Protein AF-A0A6A5HJ37-F1 (afdb_monomer_lite)

Secondary structure (DSSP, 8-state):
-HHHHHHHHHHTTPPS-HHHHHHHHHHHHHHTTTTTT-HHHHHHHHHHHHHHHHH-THHHHHHHHHHHHHHHTHHHH-PPPHHHHHHHHHHHHHHHHHHHHHHHHHHHHHHHHHHHHHTT-SHHHHHHHHHHHHHHHHHHHHHHHHHHHH--HHHHHHHHTT-TTS-S-GGGSHHHHHHHHHHHHHHHT--THHHHHHHT--HHHHHHHHHHHHHHHH-

pLDDT: mean 77.15, std 13.01, range [44.12, 93.31]

Radius of gyration: 21.17 Å; chains: 1; bounding box: 55×34×58 Å

InterPro domains:
  IPR027951 Nucleolus and neural progenitor protein-like, N-terminal domain [PF14780] (9-138)

Structure (mmCIF, N/CA/C/O backbone):
data_AF-A0A6A5HJ37-F1
#
_entry.id   AF-A0A6A5HJ37-F1
#
loop_
_atom_site.group_PDB
_atom_site.id
_atom_site.type_symbol
_atom_site.label_atom_id
_atom_site.label_alt_id
_atom_site.label_comp_id
_atom_site.label_asym_id
_atom_site.label_entity_id
_atom_site.label_seq_id
_atom_site.pdbx_PDB_ins_code
_atom_site.Cartn_x
_atom_site.Cartn_y
_atom_site.Cartn_z
_atom_site.occupancy
_atom_site.B_iso_or_equiv
_atom_site.auth_seq_id
_atom_site.auth_comp_id
_atom_site.auth_asym_id
_atom_site.auth_atom_id
_atom_site.pdbx_PDB_model_num
ATOM 1 N N . MET A 1 1 ? -11.209 0.464 26.685 1.00 55.69 1 MET A N 1
ATOM 2 C CA . MET A 1 1 ? -11.722 0.965 25.388 1.00 55.69 1 MET A CA 1
ATOM 3 C C . MET A 1 1 ? -10.804 2.022 24.766 1.00 55.69 1 MET A C 1
ATOM 5 O O . MET A 1 1 ? -10.357 1.810 23.648 1.00 55.69 1 MET A O 1
ATOM 9 N N . ASN A 1 2 ? -10.432 3.090 25.487 1.00 63.97 2 ASN A N 1
ATOM 10 C CA . ASN A 1 2 ? -9.618 4.187 24.929 1.00 63.97 2 ASN A CA 1
ATOM 11 C C . ASN A 1 2 ? -8.240 3.774 24.384 1.00 63.97 2 ASN A C 1
ATOM 13 O O . ASN A 1 2 ? -7.866 4.227 23.310 1.00 63.97 2 ASN A O 1
ATOM 17 N N . PHE A 1 3 ? -7.502 2.890 25.062 1.00 68.88 3 PHE A N 1
ATOM 18 C CA . PHE A 1 3 ? -6.191 2.432 24.572 1.00 68.88 3 PHE A CA 1
ATOM 19 C C . PHE A 1 3 ? -6.288 1.642 23.254 1.00 68.88 3 PHE A C 1
ATOM 21 O O . PHE A 1 3 ? -5.539 1.891 22.314 1.00 68.88 3 PHE A O 1
ATOM 28 N N . ALA A 1 4 ? -7.265 0.740 23.158 1.00 69.31 4 ALA A N 1
ATOM 29 C CA . ALA A 1 4 ? -7.532 -0.029 21.946 1.00 69.31 4 ALA A CA 1
ATOM 30 C C . ALA A 1 4 ? -7.933 0.878 20.770 1.00 69.31 4 ALA A C 1
ATOM 32 O O . ALA A 1 4 ? -7.402 0.746 19.671 1.00 69.31 4 ALA A O 1
ATOM 33 N N . LEU A 1 5 ? -8.810 1.856 21.019 1.00 71.81 5 LEU A N 1
ATOM 34 C CA . LEU A 1 5 ? -9.241 2.819 20.005 1.00 71.81 5 LEU A CA 1
ATOM 35 C C . LEU A 1 5 ? -8.085 3.718 19.536 1.00 71.81 5 LEU A C 1
ATOM 37 O O . LEU A 1 5 ? -7.960 3.979 18.342 1.00 71.81 5 LEU A O 1
ATOM 41 N N . LYS A 1 6 ? -7.206 4.138 20.458 1.00 75.38 6 LYS A N 1
ATOM 42 C CA . LYS A 1 6 ? -5.964 4.867 20.152 1.00 75.38 6 LYS A CA 1
ATOM 43 C C . LYS A 1 6 ? -5.032 4.052 19.266 1.00 75.38 6 LYS A C 1
ATOM 45 O O . LYS A 1 6 ? -4.537 4.581 18.280 1.00 75.38 6 LYS A O 1
ATOM 50 N N . SER A 1 7 ? -4.825 2.774 19.582 1.00 78.25 7 SER A N 1
ATOM 51 C CA . SER A 1 7 ? -3.976 1.882 18.785 1.00 78.25 7 SER A CA 1
ATOM 52 C C . SER A 1 7 ? -4.515 1.708 17.360 1.00 78.25 7 SER A C 1
ATOM 54 O O . SER A 1 7 ? -3.768 1.870 16.397 1.00 78.25 7 SER A O 1
ATOM 56 N N . ILE A 1 8 ? -5.826 1.493 17.214 1.00 78.81 8 ILE A N 1
ATOM 57 C CA . ILE A 1 8 ? -6.497 1.390 15.911 1.00 78.81 8 ILE A CA 1
ATOM 58 C C . ILE A 1 8 ? -6.367 2.701 15.133 1.00 78.81 8 ILE A C 1
ATOM 60 O O . ILE A 1 8 ? -5.962 2.695 13.978 1.00 78.81 8 ILE A O 1
ATOM 64 N N . ILE A 1 9 ? -6.677 3.843 15.746 1.00 77.88 9 ILE A N 1
ATOM 65 C CA . ILE A 1 9 ? -6.621 5.135 15.051 1.00 77.88 9 ILE A CA 1
ATOM 66 C C . ILE A 1 9 ? -5.183 5.512 14.682 1.00 77.88 9 ILE A C 1
ATOM 68 O O . ILE A 1 9 ? -4.965 6.015 13.584 1.00 77.88 9 ILE A O 1
ATOM 72 N N . SER A 1 10 ? -4.203 5.199 15.532 1.00 80.19 10 SER A N 1
ATOM 73 C CA . SER A 1 10 ? -2.780 5.356 15.217 1.00 80.19 10 SER A CA 1
ATOM 74 C C . SER A 1 10 ? -2.386 4.519 14.000 1.00 80.19 10 SER A C 1
ATOM 76 O O . SER A 1 10 ? -1.731 5.031 13.098 1.00 80.19 10 SER A O 1
ATOM 78 N N . GLN A 1 11 ? -2.839 3.265 13.914 1.00 83.44 11 GLN A N 1
ATOM 79 C CA . GLN A 1 11 ? -2.572 2.420 12.747 1.00 83.44 11 GLN A CA 1
ATOM 80 C C . GLN A 1 11 ? -3.347 2.869 11.499 1.00 83.44 11 GLN A C 1
ATOM 82 O O . GLN A 1 11 ? -2.859 2.771 10.379 1.00 83.44 11 GLN A O 1
ATOM 87 N N . LEU A 1 12 ? -4.545 3.429 11.659 1.00 78.94 12 LEU A N 1
ATOM 88 C CA . LEU A 1 12 ? -5.270 4.098 10.576 1.00 78.94 12 LEU A CA 1
ATOM 89 C C . LEU A 1 12 ? -4.644 5.447 10.187 1.00 78.94 12 LEU A C 1
ATOM 91 O O . LEU A 1 12 ? -5.085 6.054 9.215 1.00 78.94 12 LEU A O 1
ATOM 95 N N . ALA A 1 13 ? -3.642 5.937 10.914 1.00 78.00 13 ALA A N 1
ATOM 96 C CA . ALA A 1 13 ? -2.931 7.164 10.586 1.00 78.00 13 ALA A CA 1
ATOM 97 C C . ALA A 1 13 ? -1.590 6.915 9.890 1.00 78.00 13 ALA A C 1
ATOM 99 O O . ALA A 1 13 ? -1.049 7.850 9.307 1.00 78.00 13 ALA A O 1
ATOM 100 N N . THR A 1 14 ? -1.070 5.683 9.892 1.00 82.81 14 THR A N 1
ATOM 101 C CA . THR A 1 14 ? 0.207 5.379 9.238 1.00 82.81 14 THR A CA 1
ATOM 102 C C . THR A 1 14 ? 0.051 5.425 7.708 1.00 82.81 14 THR A C 1
ATOM 104 O O . THR A 1 14 ? -0.809 4.727 7.151 1.00 82.81 14 THR A O 1
ATOM 107 N N . PRO A 1 15 ? 0.822 6.280 7.004 1.00 84.44 15 PRO A N 1
ATOM 108 C CA . PRO A 1 15 ? 0.834 6.325 5.548 1.00 84.44 15 PRO A CA 1
ATOM 109 C C . PRO A 1 15 ? 1.784 5.266 4.978 1.00 84.44 15 PRO A C 1
ATOM 111 O O . PRO A 1 15 ? 2.737 4.838 5.631 1.00 84.44 15 PRO A O 1
ATOM 114 N N . ILE A 1 16 ? 1.537 4.844 3.739 1.00 82.44 16 ILE A N 1
ATOM 115 C CA . ILE A 1 16 ? 2.533 4.145 2.919 1.00 82.44 16 ILE A CA 1
ATOM 116 C C . ILE A 1 16 ? 3.575 5.182 2.509 1.00 82.44 16 ILE A C 1
ATOM 118 O O . ILE A 1 16 ? 3.196 6.252 2.045 1.00 82.44 16 ILE A O 1
ATOM 122 N N . ASN A 1 17 ? 4.854 4.855 2.693 1.00 83.38 17 ASN A N 1
ATOM 123 C CA . ASN A 1 17 ? 6.038 5.661 2.377 1.00 83.38 17 ASN A CA 1
ATOM 124 C C . ASN A 1 17 ? 5.771 6.911 1.501 1.00 83.38 17 ASN A C 1
ATOM 126 O O . ASN A 1 17 ? 5.522 6.811 0.296 1.00 83.38 17 ASN A O 1
ATOM 130 N N . LEU A 1 18 ? 5.846 8.089 2.130 1.00 85.00 18 LEU A N 1
ATOM 131 C CA . LEU A 1 18 ? 5.538 9.381 1.506 1.00 85.00 18 LEU A CA 1
ATOM 132 C C . LEU A 1 18 ? 6.539 9.770 0.409 1.00 85.00 18 LEU A C 1
ATOM 134 O O . LEU A 1 18 ? 6.177 10.477 -0.530 1.00 85.00 18 LEU A O 1
ATOM 138 N N . GLU A 1 19 ? 7.779 9.287 0.488 1.00 85.00 19 GLU A N 1
ATOM 139 C CA . GLU A 1 19 ? 8.785 9.498 -0.557 1.00 85.00 19 GLU A CA 1
ATOM 140 C C . GLU A 1 19 ? 8.452 8.670 -1.798 1.00 85.00 19 GLU A C 1
ATOM 142 O O . GLU A 1 19 ? 8.509 9.161 -2.922 1.00 85.00 19 GLU A O 1
ATOM 147 N N . ALA A 1 20 ? 8.018 7.421 -1.615 1.00 85.69 20 ALA A N 1
ATOM 148 C CA . ALA A 1 20 ? 7.566 6.597 -2.731 1.00 85.69 20 ALA A CA 1
ATOM 149 C C . ALA A 1 20 ? 6.318 7.197 -3.407 1.00 85.69 20 ALA A C 1
ATOM 151 O O . ALA A 1 20 ? 6.200 7.169 -4.635 1.00 85.69 20 ALA A O 1
ATOM 152 N N . GLU A 1 21 ? 5.400 7.781 -2.627 1.00 89.50 21 GLU A N 1
ATOM 153 C CA . GLU A 1 21 ? 4.251 8.518 -3.161 1.00 89.50 21 GLU A CA 1
ATOM 154 C C . GLU A 1 21 ? 4.679 9.763 -3.954 1.00 89.50 21 GLU A C 1
ATOM 156 O O . GLU A 1 21 ? 4.214 9.962 -5.082 1.00 89.50 21 GLU A O 1
ATOM 161 N N . SER A 1 22 ? 5.574 10.588 -3.406 1.00 88.19 22 SER A N 1
ATOM 162 C CA . SER A 1 22 ? 6.039 11.804 -4.081 1.00 88.19 22 SER A CA 1
ATOM 163 C C . SER A 1 22 ? 6.775 11.474 -5.382 1.00 88.19 22 SER A C 1
ATOM 165 O O . SER A 1 22 ? 6.518 12.105 -6.411 1.00 88.19 22 SER A O 1
ATOM 167 N N . MET A 1 23 ? 7.582 10.409 -5.386 1.00 89.12 23 MET A N 1
ATOM 168 C CA . MET A 1 23 ? 8.233 9.870 -6.581 1.00 89.12 23 MET A CA 1
ATOM 169 C C . MET A 1 23 ? 7.222 9.400 -7.630 1.00 89.12 23 MET A C 1
ATOM 171 O O . MET A 1 23 ? 7.408 9.656 -8.823 1.00 89.12 23 MET A O 1
ATOM 175 N N . CYS A 1 24 ? 6.114 8.775 -7.215 1.00 90.56 24 CYS A N 1
ATOM 176 C CA . CYS A 1 24 ? 5.023 8.434 -8.128 1.00 90.56 24 CYS A CA 1
ATOM 177 C C . CYS A 1 24 ? 4.425 9.678 -8.794 1.00 90.56 24 CYS A C 1
ATOM 179 O O . CYS A 1 24 ? 4.252 9.691 -10.017 1.00 90.56 24 CYS A O 1
ATOM 181 N N . GLY A 1 25 ? 4.143 10.722 -8.011 1.00 90.81 25 GLY A N 1
ATOM 182 C CA . GLY A 1 25 ? 3.620 11.993 -8.514 1.00 90.81 25 GLY A CA 1
ATOM 183 C C . GLY A 1 25 ? 4.588 12.688 -9.473 1.00 90.81 25 GLY A C 1
ATOM 184 O O . GLY A 1 25 ? 4.193 13.094 -10.569 1.00 90.81 25 GLY A O 1
ATOM 185 N N . TRP A 1 26 ? 5.869 12.751 -9.110 1.00 92.44 26 TRP A N 1
ATOM 186 C CA . TRP A 1 26 ? 6.922 13.346 -9.932 1.00 92.44 26 TRP A CA 1
ATOM 187 C C . TRP A 1 26 ? 7.087 12.625 -11.275 1.00 92.44 26 TRP A C 1
ATOM 189 O O . TRP A 1 26 ? 7.121 13.272 -12.325 1.00 92.44 26 TRP A O 1
ATOM 199 N N . LEU A 1 27 ? 7.105 11.287 -11.273 1.00 91.56 27 LEU A N 1
ATOM 200 C CA . LEU A 1 27 ? 7.183 10.492 -12.501 1.00 91.56 27 LEU A CA 1
ATOM 201 C C . LEU A 1 27 ? 5.972 10.713 -13.405 1.00 91.56 27 LEU A C 1
ATOM 203 O O . LEU A 1 27 ? 6.133 10.834 -14.616 1.00 91.56 27 LEU A O 1
ATOM 207 N N . ILE A 1 28 ? 4.765 10.800 -12.843 1.00 93.06 28 ILE A N 1
ATOM 208 C CA . ILE A 1 28 ? 3.553 11.090 -13.622 1.00 93.06 28 ILE A CA 1
ATOM 209 C C . ILE A 1 28 ? 3.627 12.479 -14.247 1.00 93.06 28 ILE A C 1
ATOM 211 O O . ILE A 1 28 ? 3.283 12.629 -15.417 1.00 93.06 28 ILE A O 1
ATOM 215 N N . TYR A 1 29 ? 4.102 13.474 -13.502 1.00 92.88 29 TYR A N 1
ATOM 216 C CA . TYR A 1 29 ? 4.279 14.825 -14.020 1.00 92.88 29 TYR A CA 1
ATOM 217 C C . TYR A 1 29 ? 5.290 14.867 -15.175 1.00 92.88 29 TYR A C 1
ATOM 219 O O . TYR A 1 29 ? 5.003 15.434 -16.227 1.00 92.88 29 TYR A O 1
ATOM 227 N N . LYS A 1 30 ? 6.451 14.219 -15.017 1.00 91.50 30 LYS A N 1
ATOM 228 C CA . LYS A 1 30 ? 7.526 14.239 -16.022 1.00 91.50 30 LYS A CA 1
ATOM 229 C C . LYS A 1 30 ? 7.251 13.355 -17.238 1.00 91.50 30 LYS A C 1
ATOM 231 O O . LYS A 1 30 ? 7.573 13.747 -18.353 1.00 91.50 30 LYS A O 1
ATOM 236 N N . GLN A 1 31 ? 6.664 12.176 -17.042 1.00 90.50 31 GLN A N 1
ATOM 237 C CA . GLN A 1 31 ? 6.493 11.161 -18.090 1.00 90.50 31 GLN A CA 1
ATOM 238 C C . GLN A 1 31 ? 5.048 11.037 -18.591 1.00 90.50 31 GLN A C 1
ATOM 240 O O . GLN A 1 31 ? 4.774 10.269 -19.512 1.00 90.50 31 GLN A O 1
ATOM 245 N N . GLY A 1 32 ? 4.110 11.816 -18.045 1.00 88.12 32 GLY A N 1
ATOM 246 C CA . GLY A 1 32 ? 2.689 11.743 -18.392 1.00 88.12 32 GLY A CA 1
ATOM 247 C C . GLY A 1 32 ? 2.370 12.056 -19.853 1.00 88.12 32 GLY A C 1
ATOM 248 O O . GLY A 1 32 ? 1.470 11.434 -20.415 1.00 88.12 32 GLY A O 1
ATOM 249 N N . GLY A 1 33 ? 3.112 12.980 -20.469 1.00 89.75 33 GLY A N 1
ATOM 250 C CA . GLY A 1 33 ? 3.010 13.286 -21.898 1.00 89.75 33 GLY A CA 1
ATOM 251 C C . GLY A 1 33 ? 3.610 12.177 -22.769 1.00 89.75 33 GLY A C 1
ATOM 252 O O . GLY A 1 33 ? 2.859 11.524 -23.497 1.00 89.75 33 GLY A O 1
ATOM 253 N N . PRO A 1 34 ? 4.926 11.904 -22.656 1.00 88.12 34 PRO A N 1
ATOM 254 C CA . PRO A 1 34 ? 5.609 10.889 -23.463 1.00 88.12 34 PRO A CA 1
ATOM 255 C C . PRO A 1 34 ? 4.982 9.491 -23.374 1.00 88.12 34 PRO A C 1
ATOM 257 O O . PRO A 1 34 ? 4.921 8.767 -24.362 1.00 88.12 34 PRO A O 1
ATOM 260 N N . GLN A 1 35 ? 4.461 9.119 -22.202 1.00 88.25 35 GLN A N 1
ATOM 261 C CA . GLN A 1 35 ? 3.901 7.792 -21.935 1.00 88.25 35 GLN A CA 1
ATOM 262 C C . GLN A 1 35 ? 2.361 7.777 -21.936 1.00 88.25 35 GLN A C 1
ATOM 264 O O . GLN A 1 35 ? 1.739 6.835 -21.439 1.00 88.25 35 GLN A O 1
ATOM 269 N N . ARG A 1 36 ? 1.701 8.810 -22.485 1.00 85.88 36 ARG A N 1
ATOM 270 C CA . ARG A 1 36 ? 0.241 9.008 -22.380 1.00 85.88 36 ARG A CA 1
ATOM 271 C C . ARG A 1 36 ? -0.580 7.788 -22.799 1.00 85.88 36 ARG A C 1
ATOM 273 O O . ARG A 1 36 ? -1.540 7.435 -22.104 1.00 85.88 36 ARG A O 1
ATOM 280 N N . HIS A 1 37 ? -0.203 7.181 -23.923 1.00 87.38 37 HIS A N 1
ATOM 281 C CA . HIS A 1 37 ? -0.905 6.062 -24.564 1.00 87.38 37 HIS A CA 1
ATOM 282 C C . HIS A 1 37 ? -0.312 4.694 -24.210 1.00 87.38 37 HIS A C 1
ATOM 284 O O . HIS A 1 37 ? -0.828 3.662 -24.636 1.00 87.38 37 HIS A O 1
ATOM 290 N N . GLN A 1 38 ? 0.754 4.672 -23.411 1.00 86.19 38 GLN A N 1
ATOM 291 C CA . GLN A 1 38 ? 1.448 3.446 -23.059 1.00 86.19 38 GLN A CA 1
ATOM 292 C C . GLN A 1 38 ? 0.697 2.713 -21.946 1.00 86.19 38 GLN A C 1
ATOM 294 O O . GLN A 1 38 ? 0.452 3.252 -20.861 1.00 86.19 38 GLN A O 1
ATOM 299 N N . LYS A 1 39 ? 0.315 1.458 -22.219 1.00 84.25 39 LYS A N 1
ATOM 300 C CA . LYS A 1 39 ? -0.496 0.642 -21.298 1.00 84.25 39 LYS A CA 1
ATOM 301 C C . LYS A 1 39 ? 0.214 0.417 -19.962 1.00 84.25 39 LYS A C 1
ATOM 303 O O . LYS A 1 39 ? -0.428 0.537 -18.919 1.00 84.25 39 LYS A O 1
ATOM 308 N N . PHE A 1 40 ? 1.531 0.183 -19.980 1.00 82.62 40 PHE A N 1
ATOM 309 C CA . PHE A 1 40 ? 2.316 -0.017 -18.755 1.00 82.62 40 PHE A CA 1
ATOM 310 C C . PHE A 1 40 ? 2.248 1.212 -17.829 1.00 82.62 40 PHE A C 1
ATOM 312 O O . PHE A 1 40 ? 2.024 1.084 -16.626 1.00 82.62 40 PHE A O 1
ATOM 319 N N . PHE A 1 41 ? 2.317 2.417 -18.403 1.00 89.19 41 PHE A N 1
ATOM 320 C CA . PHE A 1 41 ? 2.213 3.671 -17.657 1.00 89.19 41 PHE A CA 1
ATOM 321 C C . PHE A 1 41 ? 0.775 3.977 -17.202 1.00 89.19 41 PHE A C 1
ATOM 323 O O . PHE A 1 41 ? 0.538 4.711 -16.239 1.00 89.19 41 PHE A O 1
ATOM 330 N N . GLY A 1 42 ? -0.223 3.381 -17.860 1.00 89.50 42 GLY A N 1
ATOM 331 C CA . GLY A 1 42 ? -1.598 3.321 -17.365 1.00 89.50 42 GLY A CA 1
ATOM 332 C C . GLY A 1 42 ? -1.698 2.617 -16.008 1.00 89.50 42 GLY A C 1
ATOM 333 O O . GLY A 1 42 ? -2.310 3.162 -15.086 1.00 89.50 42 GLY A O 1
ATOM 334 N N . PHE A 1 43 ? -1.046 1.459 -15.855 1.00 89.81 43 PHE A N 1
ATOM 335 C CA . PHE A 1 43 ? -1.008 0.736 -14.578 1.00 89.81 43 PHE A CA 1
ATOM 336 C C . PHE A 1 43 ? -0.293 1.537 -13.488 1.00 89.81 43 PHE A C 1
ATOM 338 O O . PHE A 1 43 ? -0.805 1.622 -12.371 1.00 89.81 43 PHE A O 1
ATOM 345 N N . TRP A 1 44 ? 0.809 2.208 -13.834 1.00 91.81 44 TRP A N 1
ATOM 346 C CA . TRP A 1 44 ? 1.529 3.099 -12.921 1.00 91.81 44 TRP A CA 1
ATOM 347 C C . TRP A 1 44 ? 0.634 4.210 -12.360 1.00 91.81 44 TRP A C 1
ATOM 349 O O . TRP A 1 44 ? 0.519 4.382 -11.145 1.00 91.81 44 TRP A O 1
ATOM 359 N N . ARG A 1 45 ? -0.085 4.925 -13.237 1.00 93.19 45 ARG A N 1
ATOM 360 C CA . ARG A 1 45 ? -1.032 5.977 -12.830 1.00 93.19 45 ARG A CA 1
ATOM 361 C C . ARG A 1 45 ? -2.129 5.440 -11.917 1.00 93.19 45 ARG A C 1
ATOM 363 O O . ARG A 1 45 ? -2.506 6.101 -10.952 1.00 93.19 45 ARG A O 1
ATOM 370 N N . GLN A 1 46 ? -2.654 4.252 -12.210 1.00 92.38 46 GLN A N 1
ATOM 371 C CA . GLN A 1 46 ? -3.681 3.632 -11.378 1.00 92.38 46 GLN A CA 1
ATOM 372 C C . GLN A 1 46 ? -3.139 3.244 -9.996 1.00 92.38 46 GLN A C 1
ATOM 374 O O . GLN A 1 46 ? -3.814 3.482 -8.994 1.00 92.38 46 GLN A O 1
ATOM 379 N N . MET A 1 47 ? -1.931 2.681 -9.932 1.00 93.31 47 MET A N 1
ATOM 380 C CA . MET A 1 47 ? -1.258 2.355 -8.675 1.00 93.31 47 MET A CA 1
ATOM 381 C C . MET A 1 47 ? -1.026 3.616 -7.838 1.00 93.31 47 MET A C 1
ATOM 383 O O . MET A 1 47 ? -1.451 3.652 -6.687 1.00 93.31 47 MET A O 1
ATOM 387 N N . SER A 1 48 ? -0.450 4.666 -8.429 1.00 93.00 48 SER A N 1
ATOM 388 C CA . SER A 1 48 ? -0.195 5.945 -7.756 1.00 93.00 48 SER A CA 1
ATOM 389 C C . SER A 1 48 ? -1.467 6.554 -7.159 1.00 93.00 48 SER A C 1
ATOM 391 O O . SER A 1 48 ? -1.470 6.932 -5.993 1.00 93.00 48 SER A O 1
ATOM 393 N N . ARG A 1 49 ? -2.589 6.553 -7.894 1.00 93.00 49 ARG A N 1
ATOM 394 C CA . ARG A 1 49 ? -3.882 7.025 -7.361 1.00 93.00 49 ARG A CA 1
ATOM 395 C C . ARG A 1 49 ? -4.351 6.226 -6.148 1.00 93.00 49 ARG A C 1
ATOM 397 O O . ARG A 1 49 ? -4.926 6.801 -5.229 1.00 93.00 49 ARG A O 1
ATOM 404 N N . ASN A 1 50 ? -4.147 4.909 -6.147 1.00 92.75 50 ASN A N 1
ATOM 405 C CA . ASN A 1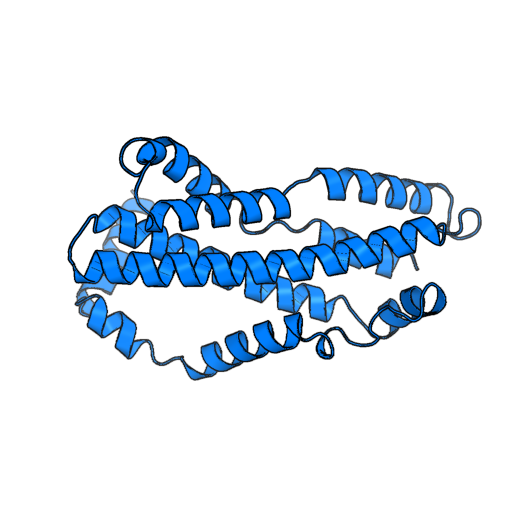 50 ? -4.520 4.075 -5.007 1.00 92.75 50 ASN A CA 1
ATOM 406 C C . ASN A 1 50 ? -3.623 4.345 -3.791 1.00 92.75 50 A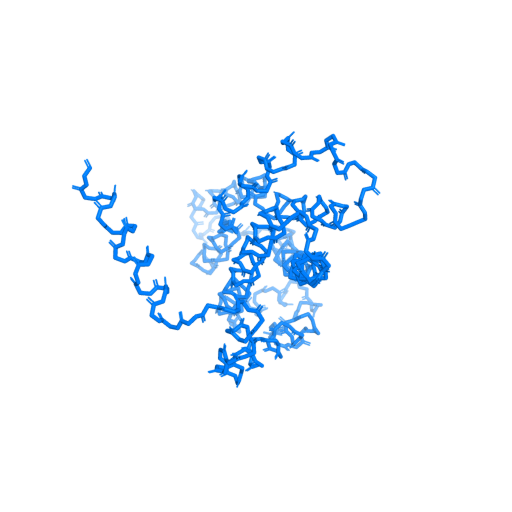SN A C 1
ATOM 408 O O . ASN A 1 50 ? -4.143 4.356 -2.679 1.00 92.75 50 ASN A O 1
ATOM 412 N N . VAL A 1 51 ? -2.324 4.598 -3.999 1.00 91.31 51 VAL A N 1
ATOM 413 C CA . VAL A 1 51 ? -1.385 4.995 -2.935 1.00 91.31 51 VAL A CA 1
ATOM 414 C C . VAL A 1 51 ? -1.800 6.336 -2.332 1.00 91.31 51 VAL A C 1
ATOM 416 O O . VAL A 1 51 ? -2.015 6.406 -1.126 1.00 91.31 51 VAL A O 1
ATOM 419 N N . SER A 1 52 ? -2.053 7.358 -3.153 1.00 90.88 52 SER A N 1
ATOM 420 C CA . SER A 1 52 ? -2.516 8.658 -2.646 1.00 90.88 52 SER A CA 1
ATOM 421 C C . SER A 1 52 ? -3.861 8.573 -1.932 1.00 90.88 52 SER A C 1
ATOM 423 O O . SER A 1 52 ? -4.054 9.188 -0.889 1.00 90.88 52 SER A O 1
ATOM 425 N N . LYS A 1 53 ? -4.787 7.743 -2.429 1.00 89.56 53 LYS A N 1
ATOM 426 C CA . LYS A 1 53 ? -6.059 7.474 -1.743 1.00 89.56 53 LYS A CA 1
ATOM 427 C C . LYS A 1 53 ? -5.867 6.779 -0.391 1.00 89.56 53 LYS A C 1
ATOM 429 O O . LYS A 1 53 ? -6.686 6.957 0.505 1.00 89.56 53 LYS A O 1
ATOM 434 N N . PHE A 1 54 ? -4.830 5.959 -0.241 1.00 88.38 54 PHE A N 1
ATOM 435 C CA . PHE A 1 54 ? -4.519 5.310 1.031 1.00 88.38 54 PHE A CA 1
ATOM 436 C C . PHE A 1 54 ? -3.923 6.302 2.039 1.00 88.38 54 PHE A C 1
ATOM 438 O O . PHE A 1 54 ? -4.315 6.301 3.209 1.00 88.38 54 PHE A O 1
ATOM 445 N N . ASN A 1 55 ? -3.034 7.175 1.562 1.00 88.12 55 ASN A N 1
ATOM 446 C CA . ASN A 1 55 ? -2.349 8.197 2.354 1.00 88.12 55 ASN A CA 1
ATOM 447 C C . ASN A 1 55 ? -3.220 9.420 2.674 1.00 88.12 55 ASN A C 1
ATOM 449 O O . ASN A 1 55 ? -2.811 10.294 3.438 1.00 88.12 55 ASN A O 1
ATOM 453 N N . GLU A 1 56 ? -4.427 9.493 2.116 1.00 82.88 56 GLU A N 1
ATOM 454 C CA . GLU A 1 56 ? -5.317 10.630 2.291 1.00 82.88 56 GLU A CA 1
ATOM 455 C C . GLU A 1 56 ? -5.653 10.883 3.777 1.00 82.88 56 GLU A C 1
ATOM 457 O O . GLU A 1 56 ? -6.308 10.090 4.459 1.00 82.88 56 GLU A O 1
ATOM 462 N N . MET A 1 57 ? -5.235 12.048 4.281 1.00 70.06 57 MET A N 1
ATOM 463 C CA . MET A 1 57 ? -5.356 12.436 5.695 1.00 70.06 57 MET A CA 1
ATOM 464 C C . MET A 1 57 ? -6.784 12.802 6.135 1.00 70.06 57 MET A C 1
ATOM 466 O O . MET A 1 57 ? -7.022 13.061 7.319 1.00 70.06 57 MET A O 1
ATOM 470 N N . SER A 1 58 ? -7.749 12.858 5.214 1.00 71.12 58 SER A N 1
ATOM 471 C CA . SER A 1 58 ? -9.145 13.225 5.501 1.00 71.12 58 SER A CA 1
ATOM 472 C C . SER A 1 58 ? -9.797 12.261 6.503 1.00 71.12 58 SER A C 1
ATOM 474 O O . SER A 1 58 ? -10.479 12.698 7.436 1.00 71.12 58 SER A O 1
ATOM 476 N N . LEU A 1 59 ? -9.492 10.965 6.385 1.00 69.06 59 LEU A N 1
ATOM 477 C CA . LEU A 1 59 ? -9.908 9.923 7.324 1.00 69.06 59 LEU A CA 1
ATOM 478 C C . LEU A 1 59 ? -9.361 10.180 8.736 1.00 69.06 59 LEU A C 1
ATOM 480 O O . LEU A 1 59 ? -10.111 10.184 9.711 1.00 69.06 59 LEU A O 1
ATOM 484 N N . VAL A 1 60 ? -8.058 10.446 8.831 1.00 70.44 60 VAL A N 1
ATOM 485 C CA . VAL A 1 60 ? -7.343 10.672 10.095 1.00 70.44 60 VAL A CA 1
ATOM 486 C C . VAL A 1 60 ? -7.895 11.898 10.817 1.00 70.44 60 VAL A C 1
ATOM 488 O O . VAL A 1 60 ? -8.147 11.852 12.019 1.00 70.44 60 VAL A O 1
ATOM 491 N N . LYS A 1 61 ? -8.178 12.982 10.082 1.00 73.81 61 LYS A N 1
ATOM 492 C CA . LYS A 1 61 ? -8.807 14.192 10.638 1.00 73.81 61 LYS A CA 1
ATOM 493 C C . LYS A 1 61 ? -10.171 13.888 11.264 1.00 73.81 61 LYS A C 1
ATOM 495 O O . LYS A 1 61 ? -10.451 14.342 12.375 1.00 73.81 61 LYS A O 1
ATOM 500 N N . ARG A 1 62 ? -11.003 13.087 10.589 1.00 74.12 62 ARG A N 1
ATOM 501 C CA . ARG A 1 62 ? -12.331 12.702 11.089 1.00 74.12 62 ARG A CA 1
ATOM 502 C C . ARG A 1 62 ? -12.231 11.793 12.316 1.00 74.12 62 ARG A C 1
ATOM 504 O O . ARG A 1 62 ? -12.925 12.036 13.300 1.00 74.12 62 ARG A O 1
ATOM 511 N N . LEU A 1 63 ? -11.329 10.815 12.304 1.00 73.06 63 LEU A N 1
ATOM 512 C CA . LEU A 1 63 ? -11.104 9.897 13.426 1.00 73.06 63 LEU A CA 1
ATOM 513 C C . LEU A 1 63 ? -10.527 10.600 14.663 1.00 73.06 63 LEU A C 1
ATOM 515 O O . LEU A 1 63 ? -10.997 10.365 15.774 1.00 73.06 63 LEU A O 1
ATOM 519 N N . ASN A 1 64 ? -9.597 11.539 14.478 1.00 74.81 64 ASN A N 1
ATOM 520 C CA . ASN A 1 64 ? -9.043 12.342 15.571 1.00 74.81 64 ASN A CA 1
ATOM 521 C C . ASN A 1 64 ? -10.100 13.223 16.247 1.00 74.81 64 ASN A C 1
ATOM 523 O O . ASN A 1 64 ? -10.026 13.450 17.451 1.00 74.81 64 ASN A O 1
ATOM 527 N N . SER A 1 65 ? -11.109 13.694 15.506 1.00 74.56 65 SER A N 1
ATOM 528 C CA . SER A 1 65 ? -12.223 14.440 16.105 1.00 74.56 65 SER A CA 1
ATOM 529 C C . SER A 1 65 ? -13.076 13.571 17.040 1.00 74.56 65 SER A C 1
ATOM 531 O O . SER A 1 65 ? -13.504 14.041 18.092 1.00 74.56 65 SER A O 1
ATOM 533 N N . VAL A 1 66 ? -13.273 12.292 16.697 1.00 71.12 66 VAL A N 1
ATOM 534 C CA . VAL A 1 66 ? -13.987 11.315 17.535 1.00 71.12 66 VAL A CA 1
ATOM 535 C C . VAL A 1 66 ? -13.153 10.962 18.766 1.00 71.12 66 VAL A C 1
ATOM 537 O O . VAL A 1 66 ? -13.684 10.916 19.873 1.00 71.12 66 VAL A O 1
ATOM 540 N N . LEU A 1 67 ? -11.841 10.784 18.590 1.00 72.31 67 LEU A N 1
ATOM 541 C CA . LEU A 1 67 ? -10.920 10.467 19.679 1.00 72.31 67 LEU A CA 1
ATOM 542 C C . LEU A 1 67 ? -10.821 11.609 20.697 1.00 72.31 67 LEU A C 1
ATOM 544 O O . LEU A 1 67 ? -10.976 11.363 21.887 1.00 72.31 67 LEU A O 1
ATOM 548 N N . LYS A 1 68 ? -10.684 12.862 20.241 1.00 76.00 68 LYS A N 1
ATOM 549 C CA . LYS A 1 68 ? -10.683 14.041 21.123 1.00 76.00 68 LYS A CA 1
ATOM 550 C C . LYS A 1 68 ? -11.976 14.178 21.924 1.00 76.00 68 LYS A C 1
ATOM 552 O O . LYS A 1 68 ? -11.927 14.529 23.096 1.00 76.00 68 LYS A O 1
ATOM 557 N N . LYS A 1 69 ? -13.134 13.882 21.321 1.00 70.44 69 LYS A N 1
ATOM 558 C CA . LYS A 1 69 ? -14.416 13.864 22.046 1.00 70.44 69 LYS A CA 1
ATOM 559 C C . LYS A 1 69 ? -14.425 12.788 23.136 1.00 70.44 69 LYS A C 1
ATOM 561 O O . LYS A 1 69 ? -14.809 13.077 24.260 1.00 70.44 69 LYS A O 1
ATOM 566 N N . ALA A 1 70 ? -13.941 11.585 22.828 1.00 66.56 70 ALA A N 1
ATOM 567 C CA . ALA A 1 70 ? -13.841 10.500 23.804 1.00 66.56 70 ALA A CA 1
ATOM 568 C C . ALA A 1 70 ? -12.837 10.793 24.940 1.00 66.56 70 ALA A C 1
ATOM 570 O O . ALA A 1 70 ? -13.050 10.364 26.071 1.00 66.56 70 ALA A O 1
ATOM 571 N N . GLU A 1 71 ? -11.753 11.524 24.662 1.00 70.69 71 GLU A N 1
ATOM 572 C CA . GLU A 1 71 ? -10.763 11.933 25.667 1.00 70.69 71 GLU A CA 1
ATOM 573 C C . GLU A 1 71 ? -11.270 13.061 26.571 1.00 70.69 71 GLU A C 1
ATOM 575 O O . GLU A 1 71 ? -11.139 12.970 27.791 1.00 70.69 71 GLU A O 1
ATOM 580 N N . ASN A 1 72 ? -11.885 14.094 25.990 1.00 69.69 72 ASN A N 1
ATOM 581 C CA . ASN A 1 72 ? -12.321 15.288 26.719 1.00 69.69 72 ASN A CA 1
ATOM 582 C C . ASN A 1 72 ? -13.490 15.022 27.672 1.00 69.69 72 ASN A C 1
ATOM 584 O O . ASN A 1 72 ? -13.652 15.732 28.658 1.00 69.69 72 ASN A O 1
ATOM 588 N N . SER A 1 73 ? -14.320 14.022 27.382 1.00 59.50 73 SER A N 1
ATOM 589 C CA . SER A 1 73 ? -15.517 13.741 28.174 1.00 59.50 73 SER A CA 1
ATOM 590 C C . SER A 1 73 ? -15.296 12.758 29.330 1.00 59.50 73 SER A C 1
ATOM 592 O O . SER A 1 73 ? -16.237 12.472 30.064 1.00 59.50 73 SER A O 1
ATOM 594 N N . GLY A 1 74 ? -14.075 12.244 29.513 1.00 55.03 74 GLY A N 1
ATOM 595 C CA . GLY A 1 74 ? -13.767 11.241 30.534 1.00 55.03 74 GLY A CA 1
ATOM 596 C C . GLY A 1 74 ? -14.449 9.885 30.286 1.00 55.03 74 GLY A C 1
ATOM 597 O O . GLY A 1 74 ? -15.496 9.778 29.649 1.00 55.03 74 GLY A O 1
ATOM 598 N N . ASN A 1 75 ? -13.862 8.807 30.818 1.00 55.03 75 ASN A N 1
ATOM 599 C CA . ASN A 1 75 ? -14.372 7.435 30.638 1.00 55.03 75 ASN A CA 1
ATOM 600 C C . ASN A 1 75 ? -15.813 7.221 31.154 1.00 55.03 75 ASN A C 1
ATOM 602 O O . ASN A 1 75 ? -16.428 6.215 30.809 1.00 55.03 75 ASN A O 1
ATOM 606 N N . SER A 1 76 ? -16.334 8.121 31.993 1.00 56.88 76 SER A N 1
ATOM 607 C CA . SER A 1 76 ? -17.642 7.997 32.642 1.00 56.88 76 SER A CA 1
ATOM 608 C C . SER A 1 76 ? -18.786 8.709 31.914 1.00 56.88 76 SER A C 1
ATOM 610 O O . SER A 1 76 ? -19.933 8.324 32.129 1.00 56.88 76 SER A O 1
ATOM 612 N N . MET A 1 77 ? -18.518 9.708 31.059 1.00 48.62 77 MET A N 1
ATOM 613 C CA . MET A 1 77 ? -19.570 10.597 30.534 1.00 48.62 77 MET A CA 1
ATOM 614 C C . MET A 1 77 ? -19.874 10.426 29.039 1.00 48.62 77 MET A C 1
ATOM 616 O O . MET A 1 77 ? -20.989 10.722 28.617 1.00 48.62 77 MET A O 1
ATOM 620 N N . TYR A 1 78 ? -18.939 9.907 28.234 1.00 56.19 78 TYR A N 1
ATOM 621 C CA . TYR A 1 78 ? -19.153 9.716 26.792 1.00 56.19 78 TYR A CA 1
ATOM 622 C C . TYR A 1 78 ? -18.890 8.272 26.378 1.00 56.19 78 TYR A C 1
ATOM 624 O O . TYR A 1 78 ? -17.755 7.849 26.153 1.00 56.19 78 TYR A O 1
ATOM 632 N N . LYS A 1 79 ? -19.971 7.499 26.249 1.00 64.19 79 LYS A N 1
ATOM 633 C CA . LYS A 1 79 ? -19.920 6.224 25.532 1.00 64.19 79 LYS A CA 1
ATOM 634 C C . LYS A 1 79 ? -19.782 6.527 24.044 1.00 64.19 79 LYS A C 1
ATOM 636 O O . LYS A 1 79 ? -20.585 7.269 23.484 1.00 64.19 79 LYS A O 1
ATOM 641 N N . ILE A 1 80 ? -18.758 5.961 23.408 1.00 69.69 80 ILE A N 1
ATOM 642 C CA . ILE A 1 80 ? -18.582 6.072 21.958 1.00 69.69 80 ILE A CA 1
ATOM 643 C C . ILE A 1 80 ? -19.822 5.484 21.285 1.00 69.69 80 ILE A C 1
ATOM 645 O O . ILE A 1 80 ? -20.227 4.362 21.584 1.00 69.69 80 ILE A O 1
ATOM 649 N N . GLU A 1 81 ? -20.420 6.257 20.385 1.00 76.31 81 GLU A N 1
ATOM 650 C CA . GLU A 1 81 ? -21.622 5.852 19.670 1.00 76.31 81 GLU A CA 1
ATOM 651 C C . GLU A 1 81 ? -21.359 4.585 18.838 1.00 76.31 81 GLU A C 1
ATOM 653 O O . GLU A 1 81 ? -20.320 4.458 18.180 1.00 76.31 81 GLU A O 1
ATOM 658 N N . ALA A 1 82 ? -22.312 3.650 18.830 1.00 78.12 82 ALA A N 1
ATOM 659 C CA . ALA A 1 82 ? -22.187 2.408 18.066 1.00 78.12 82 ALA A CA 1
ATOM 660 C C . ALA A 1 82 ? -21.965 2.675 16.563 1.00 78.12 82 ALA A C 1
ATOM 662 O O . ALA A 1 82 ? -21.204 1.963 15.908 1.00 78.12 82 ALA A O 1
ATOM 663 N N . SER A 1 83 ? -22.560 3.745 16.025 1.00 79.12 83 SER A N 1
ATOM 664 C CA . SER A 1 83 ? -22.371 4.201 14.642 1.00 79.12 83 SER A CA 1
ATOM 665 C C . SER A 1 83 ? -20.914 4.591 14.343 1.00 79.12 83 SER A C 1
ATOM 667 O O . SER A 1 83 ? -20.375 4.227 13.295 1.00 79.12 83 SER A O 1
ATOM 669 N N . ALA A 1 84 ? -20.236 5.257 15.282 1.00 76.31 84 ALA A N 1
ATOM 670 C CA . ALA A 1 84 ? -18.837 5.649 15.154 1.00 76.31 84 ALA A CA 1
ATOM 671 C C . ALA A 1 84 ? -17.902 4.430 15.167 1.00 76.31 84 ALA A C 1
ATOM 673 O O . ALA A 1 84 ? -16.955 4.371 14.385 1.00 76.31 84 ALA A O 1
ATOM 674 N N . LEU A 1 85 ? -18.191 3.423 15.995 1.00 78.25 85 LEU A N 1
ATOM 675 C CA . LEU A 1 85 ? -17.429 2.169 16.022 1.00 78.25 85 LEU A CA 1
ATOM 676 C C . LEU A 1 85 ? -17.630 1.346 14.745 1.00 78.25 85 LEU A C 1
ATOM 678 O O . LEU A 1 85 ? -16.648 0.850 14.191 1.00 78.25 85 LEU A O 1
ATOM 682 N N . LYS A 1 86 ? -18.862 1.277 14.216 1.00 82.00 86 LYS A N 1
ATOM 683 C CA . LYS A 1 86 ? -19.130 0.674 12.897 1.00 82.00 86 LYS A CA 1
ATOM 684 C C . LYS A 1 86 ? -18.349 1.380 11.790 1.00 82.00 86 LYS A C 1
ATOM 686 O O . LYS A 1 86 ? -17.754 0.714 10.945 1.00 82.00 86 LYS A O 1
ATOM 691 N N . PHE A 1 87 ? -18.294 2.713 11.820 1.00 82.38 87 PHE A N 1
ATOM 692 C CA . PHE A 1 87 ? -17.509 3.491 10.865 1.00 82.38 87 PHE A CA 1
ATOM 693 C C . PHE A 1 87 ? -16.014 3.143 10.939 1.00 82.38 87 PHE A C 1
ATOM 695 O O . PHE A 1 87 ? -15.422 2.808 9.914 1.00 82.38 87 PHE A O 1
ATOM 702 N N . VAL A 1 88 ? -15.421 3.131 12.139 1.00 81.19 88 VAL A N 1
ATOM 703 C CA . VAL A 1 88 ? -14.005 2.769 12.350 1.00 81.19 88 VAL A CA 1
ATOM 704 C C . VAL A 1 88 ? -13.694 1.378 11.794 1.00 81.19 88 VAL A C 1
ATOM 706 O O . VAL A 1 88 ? -12.738 1.219 11.035 1.00 81.19 88 VAL A O 1
ATOM 709 N N . ALA A 1 89 ? -14.518 0.379 12.118 1.00 80.81 89 ALA A N 1
ATOM 710 C CA . ALA A 1 89 ? -14.323 -0.987 11.640 1.00 80.81 89 ALA A CA 1
ATOM 711 C C . ALA A 1 89 ? -14.500 -1.111 10.116 1.00 80.81 89 ALA A C 1
ATOM 713 O O . ALA A 1 89 ? -13.733 -1.806 9.449 1.00 80.81 89 ALA A O 1
ATOM 714 N N . SER A 1 90 ? -15.467 -0.397 9.532 1.00 83.12 90 SER A N 1
ATOM 715 C CA . SER A 1 90 ? -15.664 -0.382 8.078 1.00 83.12 90 SER A CA 1
ATOM 716 C C . SER A 1 90 ? -14.480 0.244 7.330 1.00 83.12 90 SER A C 1
ATOM 718 O O . SER A 1 90 ? -14.050 -0.274 6.298 1.00 83.12 90 SER A O 1
ATOM 720 N N . GLU A 1 91 ? -13.895 1.311 7.875 1.00 83.50 91 GLU A N 1
ATOM 721 C CA . GLU A 1 91 ? -12.727 1.974 7.293 1.00 83.50 91 GLU A CA 1
ATOM 722 C C . GLU A 1 91 ? -11.457 1.133 7.441 1.00 83.50 91 GLU A C 1
ATOM 724 O O . GLU A 1 91 ? -10.632 1.094 6.526 1.00 83.50 91 GLU A O 1
ATOM 729 N N . TRP A 1 92 ? -11.344 0.366 8.527 1.00 84.00 92 TRP A N 1
ATOM 730 C CA . TRP A 1 92 ? -10.300 -0.643 8.687 1.00 84.00 92 TRP A CA 1
ATOM 731 C C . TRP A 1 92 ? -10.317 -1.676 7.558 1.00 84.00 92 TRP A C 1
ATOM 733 O O . TRP A 1 92 ? -9.308 -1.900 6.884 1.00 84.00 92 TRP A O 1
ATOM 743 N N . LEU A 1 93 ? -11.488 -2.269 7.301 1.00 83.94 93 LEU A N 1
ATOM 744 C CA . LEU A 1 93 ? -11.665 -3.237 6.219 1.00 83.94 93 LEU A CA 1
ATOM 745 C C . LEU A 1 93 ? -11.388 -2.599 4.856 1.00 83.94 93 LEU A C 1
ATOM 747 O O . LEU A 1 93 ? -10.667 -3.171 4.037 1.00 83.94 93 LEU A O 1
ATOM 751 N N . LYS A 1 94 ? -11.904 -1.391 4.614 1.00 87.44 94 LYS A N 1
ATOM 752 C CA . LYS A 1 94 ? -11.661 -0.646 3.373 1.00 87.44 94 LYS A CA 1
ATOM 753 C C . LYS A 1 94 ? -10.171 -0.398 3.130 1.00 87.44 94 LYS A C 1
ATOM 755 O O . LYS A 1 94 ? -9.727 -0.563 1.992 1.00 87.44 94 LYS A O 1
ATOM 760 N N . ARG A 1 95 ? -9.392 -0.066 4.166 1.00 86.94 95 ARG A N 1
ATOM 761 C CA . ARG A 1 95 ? -7.930 0.059 4.063 1.00 86.94 95 ARG A CA 1
ATOM 762 C C . ARG A 1 95 ? -7.256 -1.258 3.697 1.00 86.94 95 ARG A C 1
ATOM 764 O O . ARG A 1 95 ? -6.432 -1.255 2.788 1.00 86.94 95 ARG A O 1
ATOM 771 N N . LEU A 1 96 ? -7.649 -2.379 4.301 1.00 86.31 96 LEU A N 1
ATOM 772 C CA . LEU A 1 96 ? -7.117 -3.701 3.935 1.00 86.31 96 LEU A CA 1
ATOM 773 C C . LEU A 1 96 ? -7.391 -4.053 2.464 1.00 86.31 96 LEU A C 1
ATOM 775 O O . LEU A 1 96 ? -6.495 -4.500 1.749 1.00 86.31 96 LEU A O 1
ATOM 779 N N . PHE A 1 97 ? -8.605 -3.798 1.968 1.00 87.69 97 PHE A N 1
ATOM 780 C CA . PHE A 1 97 ? -8.921 -3.996 0.547 1.00 87.69 97 PHE A CA 1
ATOM 781 C C . PHE A 1 97 ? -8.119 -3.067 -0.369 1.00 87.69 97 PHE A C 1
ATOM 783 O O . PHE A 1 97 ? -7.764 -3.447 -1.489 1.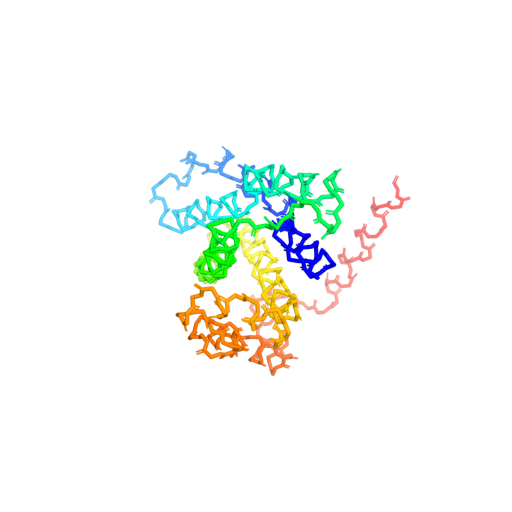00 87.69 97 PHE A O 1
ATOM 790 N N . LEU A 1 98 ? -7.850 -1.838 0.074 1.00 90.31 98 LEU A N 1
ATOM 791 C CA . LEU A 1 98 ? -7.046 -0.891 -0.687 1.00 90.31 98 LEU A CA 1
ATOM 792 C C . LEU A 1 98 ? -5.578 -1.335 -0.749 1.00 90.31 98 LEU A C 1
ATOM 794 O O . LEU A 1 98 ? -5.002 -1.297 -1.833 1.00 90.31 98 LEU A O 1
ATOM 798 N N . LEU A 1 99 ? -5.018 -1.853 0.349 1.00 89.94 99 LEU A N 1
ATOM 799 C CA . LEU A 1 99 ? -3.684 -2.463 0.384 1.00 89.94 99 LEU A CA 1
ATOM 800 C C . LEU A 1 99 ? -3.562 -3.619 -0.608 1.00 89.94 99 LEU A C 1
ATOM 802 O O . LEU A 1 99 ? -2.615 -3.653 -1.390 1.00 89.94 99 LEU A O 1
ATOM 806 N N . GLU A 1 100 ? -4.552 -4.513 -0.678 1.00 88.94 100 GLU A N 1
ATOM 807 C CA . GLU A 1 100 ? -4.551 -5.587 -1.680 1.00 88.94 100 GLU A CA 1
ATOM 808 C C . GLU A 1 100 ? -4.552 -5.033 -3.114 1.00 88.94 100 GLU A C 1
ATOM 810 O O . GLU A 1 100 ? -3.831 -5.531 -3.985 1.00 88.94 100 GLU A O 1
ATOM 815 N N . LYS A 1 101 ? -5.351 -3.992 -3.383 1.00 91.38 101 LYS A N 1
ATOM 816 C CA . LYS A 1 101 ? -5.382 -3.340 -4.701 1.00 91.38 101 LYS A CA 1
ATOM 817 C C . LYS A 1 101 ? -4.039 -2.700 -5.050 1.00 91.38 101 LYS A C 1
ATOM 819 O O . LYS A 1 101 ? -3.611 -2.825 -6.197 1.00 91.38 101 LYS A O 1
ATOM 824 N N . ILE A 1 102 ? -3.377 -2.054 -4.089 1.00 91.75 102 ILE A N 1
ATOM 825 C CA . ILE A 1 102 ? -2.043 -1.468 -4.277 1.00 91.75 102 ILE A CA 1
ATOM 826 C C . ILE A 1 102 ? -1.020 -2.574 -4.534 1.00 91.75 102 ILE A C 1
ATOM 828 O O . ILE A 1 102 ? -0.304 -2.490 -5.524 1.00 91.75 102 ILE A O 1
ATOM 832 N N . ALA A 1 103 ? -1.010 -3.646 -3.737 1.00 90.38 103 ALA A N 1
ATOM 833 C CA . ALA A 1 103 ? -0.112 -4.786 -3.920 1.00 90.38 103 ALA A CA 1
ATOM 834 C C . ALA A 1 103 ? -0.244 -5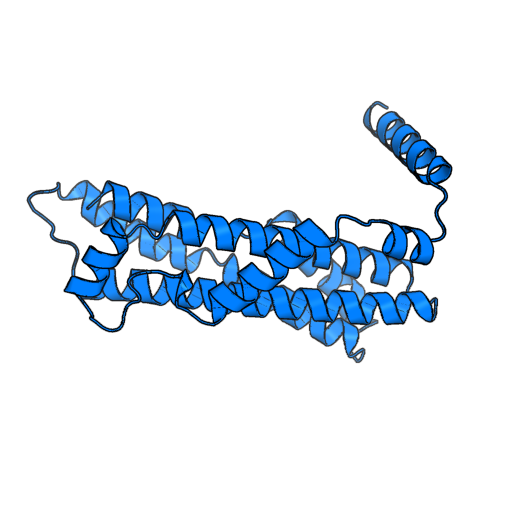.406 -5.321 1.00 90.38 103 ALA A C 1
ATOM 836 O O . ALA A 1 103 ? 0.753 -5.628 -6.009 1.00 90.38 103 ALA A O 1
ATOM 837 N N . LYS A 1 104 ? -1.480 -5.640 -5.784 1.00 90.38 104 LYS A N 1
ATOM 838 C CA . LYS A 1 104 ? -1.745 -6.136 -7.146 1.00 90.38 104 LYS A CA 1
ATOM 839 C C . LYS A 1 104 ? -1.302 -5.140 -8.218 1.00 90.38 104 LYS A C 1
ATOM 841 O O . LYS A 1 104 ? -0.781 -5.557 -9.248 1.00 90.38 104 LYS A O 1
ATOM 846 N N . GLY A 1 105 ? -1.520 -3.846 -7.990 1.00 90.50 105 GLY A N 1
ATOM 847 C CA . GLY A 1 105 ? -1.078 -2.779 -8.887 1.00 90.50 105 GLY A CA 1
ATOM 848 C C . GLY A 1 105 ? 0.443 -2.728 -9.016 1.00 90.50 105 GLY A C 1
ATOM 849 O O . GLY A 1 105 ? 0.950 -2.748 -10.133 1.00 90.50 105 GLY A O 1
ATOM 850 N N . ALA A 1 106 ? 1.155 -2.751 -7.891 1.00 90.69 106 ALA A N 1
ATOM 851 C CA . ALA A 1 106 ? 2.612 -2.747 -7.829 1.00 90.69 106 ALA A CA 1
ATOM 852 C C . ALA A 1 106 ? 3.217 -3.974 -8.514 1.00 90.69 106 ALA A C 1
ATOM 854 O O . ALA A 1 106 ? 4.115 -3.825 -9.339 1.00 90.69 106 ALA A O 1
ATOM 855 N N . LYS A 1 107 ? 2.662 -5.172 -8.276 1.00 90.38 107 LYS A N 1
ATOM 856 C CA . LYS A 1 107 ? 3.103 -6.390 -8.970 1.00 90.38 107 LYS A CA 1
ATOM 857 C C . LYS A 1 107 ? 2.959 -6.263 -10.489 1.00 90.38 107 LYS A C 1
ATOM 859 O O . LYS A 1 107 ? 3.915 -6.506 -11.214 1.00 90.38 107 LYS A O 1
ATOM 864 N N . LYS A 1 108 ? 1.794 -5.811 -10.968 1.00 90.75 108 LYS A N 1
ATOM 865 C CA . LYS A 1 108 ? 1.563 -5.586 -12.404 1.00 90.75 108 LYS A CA 1
ATOM 866 C C . LYS A 1 108 ? 2.496 -4.526 -12.988 1.00 90.75 108 LYS A C 1
ATOM 868 O O . LYS A 1 108 ? 2.920 -4.660 -14.131 1.00 90.75 108 LYS A O 1
ATOM 873 N N . CYS A 1 109 ? 2.795 -3.460 -12.247 1.00 90.50 109 CYS A N 1
ATOM 874 C CA . CYS A 1 109 ? 3.738 -2.435 -12.700 1.00 90.50 109 CYS A CA 1
ATOM 875 C C . CYS A 1 109 ? 5.151 -3.010 -12.831 1.00 90.50 109 CYS A C 1
ATOM 877 O O . CYS A 1 109 ? 5.793 -2.782 -13.851 1.00 90.50 109 CYS A O 1
ATOM 879 N N . ALA A 1 110 ? 5.592 -3.803 -11.852 1.00 89.25 110 ALA A N 1
ATOM 880 C CA . ALA A 1 110 ? 6.889 -4.467 -11.871 1.00 89.25 110 ALA A CA 1
ATOM 881 C C . ALA A 1 110 ? 7.013 -5.484 -13.019 1.00 89.25 110 ALA A C 1
ATOM 883 O O . ALA A 1 110 ? 7.993 -5.435 -13.752 1.00 89.25 110 ALA A O 1
ATOM 884 N N . GLU A 1 111 ? 6.011 -6.345 -13.230 1.00 89.31 111 GLU A N 1
ATOM 885 C CA . GLU A 1 111 ? 5.992 -7.322 -14.336 1.00 89.31 111 GLU A CA 1
ATOM 886 C C . GLU A 1 111 ? 6.084 -6.629 -15.707 1.00 89.31 111 GLU A C 1
ATOM 888 O O . GLU A 1 111 ? 6.871 -7.027 -16.561 1.00 89.31 111 GLU A O 1
ATOM 893 N N . ASN A 1 112 ? 5.333 -5.542 -15.914 1.00 88.81 112 ASN A N 1
ATOM 894 C CA . ASN A 1 112 ? 5.398 -4.802 -17.176 1.00 88.81 112 ASN A CA 1
ATOM 895 C C . ASN A 1 112 ? 6.713 -4.030 -17.341 1.00 88.81 112 ASN A C 1
ATOM 897 O O . ASN A 1 112 ? 7.225 -3.949 -18.453 1.00 88.81 112 ASN A O 1
ATOM 901 N N . ALA A 1 113 ? 7.252 -3.455 -16.263 1.00 87.56 113 ALA A N 1
ATOM 902 C CA . ALA A 1 113 ? 8.549 -2.791 -16.300 1.00 87.56 113 ALA A CA 1
ATOM 903 C C . ALA A 1 113 ? 9.670 -3.783 -16.631 1.00 87.56 113 ALA A C 1
ATOM 905 O O . ALA A 1 113 ? 10.539 -3.461 -17.434 1.00 87.56 113 ALA A O 1
ATOM 906 N N . LEU A 1 114 ? 9.607 -5.004 -16.091 1.00 87.75 114 LEU A N 1
ATOM 907 C CA . LEU A 1 114 ? 10.531 -6.079 -16.438 1.00 87.75 114 LEU A CA 1
ATOM 908 C C . LEU A 1 114 ? 10.446 -6.432 -17.929 1.00 87.75 114 LEU A C 1
ATOM 910 O O . LEU A 1 114 ? 11.474 -6.457 -18.595 1.00 87.75 114 LEU A O 1
ATOM 914 N N . GLY A 1 115 ? 9.239 -6.575 -18.485 1.00 86.50 115 GLY A N 1
ATOM 915 C CA . GLY A 1 115 ? 9.074 -6.805 -19.926 1.00 86.50 115 GLY A CA 1
ATOM 916 C C . GLY A 1 115 ? 9.641 -5.672 -20.798 1.00 86.50 115 GLY A C 1
ATOM 917 O O . GLY A 1 115 ? 10.184 -5.924 -21.868 1.00 86.50 115 GLY A O 1
ATOM 918 N N . GLN A 1 116 ? 9.578 -4.415 -20.343 1.00 86.38 116 GLN A N 1
ATOM 919 C CA . GLN A 1 116 ? 10.238 -3.299 -21.040 1.00 86.38 116 GLN A CA 1
ATOM 920 C C . GLN A 1 116 ? 11.771 -3.375 -20.940 1.00 86.38 116 GLN A C 1
ATOM 922 O O . GLN A 1 116 ? 12.461 -3.053 -21.907 1.00 86.38 116 GLN A O 1
ATOM 927 N N . LEU A 1 117 ? 12.307 -3.826 -19.799 1.00 86.75 117 LEU A N 1
ATOM 928 C CA . LEU A 1 117 ? 13.745 -4.043 -19.610 1.00 86.75 117 LEU A CA 1
ATOM 929 C C . LEU A 1 117 ? 14.280 -5.163 -20.506 1.00 86.75 117 LEU A C 1
ATOM 931 O O . LEU A 1 117 ? 15.348 -4.999 -21.089 1.00 86.75 117 LEU A O 1
ATOM 935 N N . GLU A 1 118 ? 13.534 -6.256 -20.665 1.00 86.62 118 GLU A N 1
ATOM 936 C CA . GLU A 1 118 ? 13.902 -7.377 -21.543 1.00 86.62 118 GLU A CA 1
ATOM 937 C C . GLU A 1 118 ? 14.010 -6.954 -23.014 1.00 86.62 118 GLU A C 1
ATOM 939 O O . GLU A 1 118 ? 14.907 -7.399 -23.726 1.00 86.62 118 GLU A O 1
ATOM 944 N N . ILE A 1 119 ? 13.147 -6.035 -23.454 1.00 88.56 119 ILE A N 1
ATOM 945 C CA . ILE A 1 119 ? 13.153 -5.467 -24.815 1.00 88.56 119 ILE A CA 1
ATOM 946 C C . ILE A 1 119 ? 14.184 -4.319 -24.937 1.00 88.56 119 ILE A C 1
ATOM 948 O O . ILE A 1 119 ? 14.323 -3.700 -25.989 1.00 88.56 119 ILE A O 1
ATOM 952 N N . ALA A 1 120 ? 14.933 -4.023 -23.866 1.00 87.62 120 ALA A N 1
ATOM 953 C CA . ALA A 1 120 ? 15.877 -2.907 -23.766 1.00 87.62 120 ALA A CA 1
ATOM 954 C C . ALA A 1 120 ? 15.241 -1.532 -24.065 1.00 87.62 120 ALA A C 1
ATOM 956 O O . ALA A 1 120 ? 15.916 -0.593 -24.493 1.00 87.62 120 ALA A O 1
ATOM 957 N N . GLN A 1 121 ? 13.937 -1.388 -23.809 1.00 82.75 121 GLN A N 1
ATOM 958 C CA . GLN A 1 121 ? 13.186 -0.164 -24.058 1.00 82.75 121 GLN A CA 1
ATOM 959 C C . GLN A 1 121 ? 12.997 0.634 -22.761 1.00 82.75 121 GLN A C 1
ATOM 961 O O . GLN A 1 121 ? 12.608 0.098 -21.723 1.00 82.75 121 GLN A O 1
ATOM 966 N N . TRP A 1 122 ? 13.251 1.948 -22.818 1.00 85.12 122 TRP A N 1
ATOM 967 C CA . TRP A 1 122 ? 13.064 2.869 -21.684 1.00 85.12 122 TRP A CA 1
ATOM 968 C C . TRP A 1 122 ? 13.749 2.408 -20.387 1.00 85.12 122 TRP A C 1
ATOM 970 O O . TRP A 1 122 ? 13.195 2.580 -19.303 1.00 85.12 122 TRP A O 1
ATOM 980 N N . ILE A 1 123 ? 14.956 1.844 -20.499 1.00 86.81 123 ILE A N 1
ATOM 981 C CA . ILE A 1 123 ? 15.663 1.133 -19.419 1.00 86.81 123 ILE A CA 1
ATOM 982 C C . ILE A 1 123 ? 15.631 1.909 -18.097 1.00 86.81 123 ILE A C 1
ATOM 984 O O . ILE A 1 123 ? 15.148 1.396 -17.092 1.00 86.81 123 ILE A O 1
ATOM 988 N N . ASN A 1 124 ? 16.042 3.179 -18.107 1.00 88.81 124 ASN A N 1
ATOM 989 C CA . ASN A 1 124 ? 16.094 4.001 -16.895 1.00 88.81 124 ASN A CA 1
ATOM 990 C C . ASN A 1 124 ? 14.712 4.200 -16.253 1.00 88.81 124 ASN A C 1
ATOM 992 O O . ASN A 1 124 ? 14.571 4.105 -15.037 1.00 88.81 124 ASN A O 1
ATOM 996 N N . LEU A 1 125 ? 13.676 4.448 -17.058 1.00 88.94 125 LEU A N 1
ATOM 997 C CA . LEU A 1 125 ? 12.313 4.620 -16.556 1.00 88.94 125 LEU A CA 1
ATOM 998 C C . LEU A 1 125 ? 11.776 3.308 -15.973 1.00 88.94 125 LEU A C 1
ATOM 1000 O O . LEU A 1 125 ? 11.185 3.308 -14.893 1.00 88.94 125 LEU A O 1
ATOM 1004 N N . SER A 1 126 ? 11.999 2.200 -16.675 1.00 88.31 126 SER A N 1
ATOM 1005 C CA . SER A 1 126 ? 11.560 0.870 -16.265 1.00 88.31 126 SER A CA 1
ATOM 1006 C C . SER A 1 126 ? 12.255 0.417 -14.976 1.00 88.31 126 SER A C 1
ATOM 1008 O O . SER A 1 126 ? 11.586 -0.108 -14.089 1.00 88.31 126 SER A O 1
ATOM 1010 N N . LEU A 1 127 ? 13.550 0.713 -14.806 1.00 89.00 127 LEU A N 1
ATOM 1011 C CA . LEU A 1 127 ? 14.285 0.474 -13.557 1.00 89.00 127 LEU A CA 1
ATOM 1012 C C . LEU A 1 127 ? 13.676 1.244 -12.381 1.00 89.00 127 LEU A C 1
ATOM 1014 O O . LEU A 1 127 ? 13.414 0.657 -11.332 1.00 89.00 127 LEU A O 1
ATOM 1018 N N . VAL A 1 128 ? 13.398 2.540 -12.557 1.00 90.44 128 VAL A N 1
ATOM 1019 C CA . VAL A 1 128 ? 12.806 3.361 -11.489 1.00 90.44 128 VAL A CA 1
ATOM 1020 C C . VAL A 1 128 ? 11.397 2.871 -11.142 1.00 90.44 128 VAL A C 1
ATOM 1022 O O . VAL A 1 128 ? 11.071 2.715 -9.966 1.00 90.44 128 VAL A O 1
ATOM 1025 N N . ILE A 1 129 ? 10.564 2.578 -12.146 1.00 90.44 129 ILE A N 1
ATOM 1026 C CA . ILE A 1 129 ? 9.212 2.038 -11.935 1.00 90.44 129 ILE A CA 1
ATOM 1027 C C . ILE A 1 129 ? 9.272 0.708 -11.185 1.00 90.44 129 ILE A C 1
ATOM 1029 O O . ILE A 1 129 ? 8.484 0.496 -10.261 1.00 90.44 129 ILE A O 1
ATOM 1033 N N . PHE A 1 130 ? 10.198 -0.177 -11.551 1.00 91.25 130 PHE A N 1
ATOM 1034 C CA . PHE A 1 130 ? 10.385 -1.455 -10.876 1.00 91.25 130 PHE A CA 1
ATOM 1035 C C . PHE A 1 130 ? 10.801 -1.259 -9.413 1.00 91.25 130 PHE A C 1
ATOM 1037 O O . PHE A 1 130 ? 10.143 -1.794 -8.520 1.00 91.25 130 PHE A O 1
ATOM 1044 N N . ALA A 1 131 ? 11.824 -0.438 -9.156 1.00 89.44 131 ALA A N 1
ATOM 1045 C CA . ALA A 1 131 ? 12.342 -0.179 -7.814 1.00 89.44 131 ALA A CA 1
ATOM 1046 C C . ALA A 1 131 ? 11.273 0.419 -6.885 1.00 89.44 131 ALA A C 1
ATOM 1048 O O . ALA A 1 131 ? 11.036 -0.088 -5.788 1.00 89.44 131 ALA A O 1
ATOM 1049 N N . VAL A 1 132 ? 10.558 1.447 -7.346 1.00 90.81 132 VAL A N 1
ATOM 1050 C CA . VAL A 1 132 ? 9.503 2.091 -6.553 1.00 90.81 132 VAL A CA 1
ATOM 1051 C C . VAL A 1 132 ? 8.305 1.154 -6.362 1.00 90.81 132 VAL A C 1
ATOM 1053 O O . VAL A 1 132 ? 7.747 1.094 -5.267 1.00 90.81 132 VAL A O 1
ATOM 1056 N N . SER A 1 133 ? 7.931 0.361 -7.375 1.00 91.00 133 SER A N 1
ATOM 1057 C CA . SER A 1 133 ? 6.875 -0.654 -7.223 1.00 91.00 133 SER A CA 1
ATOM 1058 C C . SER A 1 133 ? 7.254 -1.704 -6.180 1.00 91.00 133 SER A C 1
ATOM 1060 O O . SER A 1 133 ? 6.418 -2.077 -5.359 1.00 91.00 133 SER A O 1
ATOM 1062 N N . ALA A 1 134 ? 8.507 -2.163 -6.176 1.00 89.31 134 ALA A N 1
ATOM 1063 C CA . ALA A 1 134 ? 9.010 -3.124 -5.200 1.00 89.31 134 ALA A CA 1
ATOM 1064 C C . ALA A 1 134 ? 9.025 -2.544 -3.777 1.00 89.31 134 ALA A C 1
ATOM 1066 O O . ALA A 1 134 ? 8.616 -3.226 -2.832 1.00 89.31 134 ALA A O 1
ATOM 1067 N N . GLN A 1 135 ? 9.420 -1.276 -3.626 1.00 89.56 135 GLN A N 1
ATOM 1068 C CA . GLN A 1 135 ? 9.388 -0.570 -2.347 1.00 89.56 135 GLN A CA 1
ATOM 1069 C C . GLN A 1 135 ? 7.957 -0.468 -1.802 1.00 89.56 135 GLN A C 1
ATOM 1071 O O . GLN A 1 135 ? 7.685 -0.938 -0.697 1.00 89.56 135 GLN A O 1
ATOM 1076 N N . ILE A 1 136 ? 7.018 0.044 -2.610 1.00 90.25 136 ILE A N 1
ATOM 1077 C CA . ILE A 1 136 ? 5.594 0.149 -2.247 1.00 90.25 136 ILE A CA 1
ATOM 1078 C C . ILE A 1 136 ? 5.034 -1.226 -1.884 1.00 90.25 136 ILE A C 1
ATOM 1080 O O . ILE A 1 136 ? 4.325 -1.372 -0.892 1.00 90.25 136 ILE A O 1
ATOM 1084 N N . TYR A 1 137 ? 5.368 -2.252 -2.664 1.00 89.88 137 TYR A N 1
ATOM 1085 C CA . TYR A 1 137 ? 4.926 -3.616 -2.407 1.00 89.88 137 TYR A CA 1
ATOM 1086 C C . TYR A 1 137 ? 5.408 -4.135 -1.044 1.00 89.88 137 TYR A C 1
ATOM 1088 O O . TYR A 1 137 ? 4.635 -4.717 -0.282 1.00 89.88 137 TYR A O 1
ATOM 1096 N N . SER A 1 138 ? 6.677 -3.894 -0.714 1.00 87.69 138 SER A N 1
ATOM 1097 C CA . SER A 1 138 ? 7.264 -4.269 0.571 1.00 87.69 138 SER A CA 1
ATOM 1098 C C . SER A 1 138 ? 6.595 -3.541 1.742 1.00 87.69 138 SER A C 1
ATOM 1100 O O . SER A 1 138 ? 6.277 -4.167 2.754 1.00 87.69 138 SER A O 1
ATOM 1102 N N . ASP A 1 139 ? 6.324 -2.245 1.591 1.00 87.81 139 ASP A N 1
ATOM 1103 C CA . ASP A 1 139 ? 5.697 -1.427 2.632 1.00 87.81 139 ASP A CA 1
ATOM 1104 C C . ASP A 1 139 ? 4.225 -1.808 2.852 1.00 87.81 139 ASP A C 1
ATOM 1106 O O . ASP A 1 139 ? 3.769 -1.898 3.992 1.00 87.81 139 ASP A O 1
ATOM 1110 N N . VAL A 1 140 ? 3.506 -2.164 1.785 1.00 88.94 140 VAL A N 1
ATOM 1111 C CA . VAL A 1 140 ? 2.142 -2.709 1.865 1.00 88.94 140 VAL A CA 1
ATOM 1112 C C . VAL A 1 140 ? 2.101 -4.017 2.661 1.00 88.94 140 VAL A C 1
ATOM 1114 O O . VAL A 1 140 ? 1.201 -4.215 3.481 1.00 88.94 140 VAL A O 1
ATOM 1117 N N . LEU A 1 141 ? 3.073 -4.913 2.461 1.00 85.62 141 LEU A N 1
ATOM 1118 C CA . LEU A 1 141 ? 3.157 -6.152 3.239 1.00 85.62 141 LEU A CA 1
ATOM 1119 C C . LEU A 1 141 ? 3.430 -5.876 4.722 1.00 85.62 141 LEU A C 1
ATOM 1121 O O . LEU A 1 141 ? 2.755 -6.456 5.573 1.00 85.62 141 LEU A O 1
ATOM 1125 N N . LYS A 1 142 ? 4.369 -4.972 5.034 1.00 86.19 142 LYS A N 1
ATOM 1126 C CA . LYS A 1 142 ? 4.659 -4.564 6.420 1.00 86.19 142 LYS A CA 1
ATOM 1127 C C . LYS A 1 142 ? 3.414 -4.002 7.105 1.00 86.19 142 LYS A C 1
ATOM 1129 O O . LYS A 1 142 ? 3.033 -4.497 8.162 1.00 86.19 142 LYS A O 1
ATOM 1134 N N . GLN A 1 143 ? 2.721 -3.066 6.459 1.00 87.06 143 GLN A N 1
ATOM 1135 C CA . GLN A 1 143 ? 1.492 -2.487 7.002 1.00 87.06 143 GLN A CA 1
ATOM 1136 C C . GLN A 1 143 ? 0.385 -3.516 7.201 1.00 87.06 143 GLN A C 1
ATOM 1138 O O . GLN A 1 143 ? -0.342 -3.449 8.187 1.00 87.06 143 GLN A O 1
ATOM 1143 N N . THR A 1 144 ? 0.251 -4.486 6.297 1.00 85.69 144 THR A N 1
ATOM 1144 C CA . THR A 1 144 ? -0.764 -5.539 6.438 1.00 85.69 144 THR A CA 1
ATOM 1145 C C . THR A 1 144 ? -0.502 -6.395 7.676 1.00 85.69 144 THR A C 1
ATOM 1147 O O . THR A 1 144 ? -1.436 -6.708 8.412 1.00 85.69 144 THR A O 1
ATOM 1150 N N . LEU A 1 145 ? 0.765 -6.730 7.940 1.00 83.44 145 LEU A N 1
ATOM 1151 C CA . LEU A 1 145 ? 1.165 -7.468 9.139 1.00 83.44 145 LEU A CA 1
ATOM 1152 C C . LEU A 1 145 ? 0.942 -6.651 10.415 1.00 83.44 145 LEU A C 1
ATOM 1154 O O . LEU A 1 145 ? 0.479 -7.189 11.417 1.00 83.44 145 LEU A O 1
ATOM 1158 N N . GLU A 1 146 ? 1.249 -5.357 10.395 1.00 84.31 146 GLU A N 1
ATOM 1159 C CA . GLU A 1 146 ? 0.993 -4.464 11.529 1.00 84.31 146 GLU A CA 1
ATOM 1160 C C . GLU A 1 146 ? -0.506 -4.301 11.800 1.00 84.31 146 GLU A C 1
ATOM 1162 O O . GLU A 1 146 ? -0.935 -4.437 12.944 1.00 84.31 146 GLU A O 1
ATOM 1167 N N . MET A 1 147 ? -1.316 -4.110 10.753 1.00 83.88 147 MET A N 1
ATOM 1168 C CA . MET A 1 147 ? -2.775 -4.074 10.870 1.00 83.88 147 MET A CA 1
ATOM 1169 C C . MET A 1 147 ? -3.313 -5.392 11.442 1.00 83.88 147 MET A C 1
ATOM 1171 O O . MET A 1 147 ? -4.169 -5.389 12.326 1.00 83.88 147 MET A O 1
ATOM 1175 N N . GLU A 1 148 ? -2.786 -6.536 11.016 1.00 82.19 148 GLU A N 1
ATOM 1176 C CA . GLU A 1 148 ? -3.173 -7.813 11.612 1.00 82.19 148 GLU A CA 1
ATOM 1177 C C . GLU A 1 148 ? -2.813 -7.897 13.100 1.00 82.19 148 GLU A C 1
ATOM 1179 O O . GLU A 1 148 ? -3.659 -8.278 13.906 1.00 82.19 148 GLU A O 1
ATOM 1184 N N . ARG A 1 149 ? -1.599 -7.485 13.485 1.00 80.44 149 ARG A N 1
ATOM 1185 C CA . ARG A 1 149 ? -1.155 -7.478 14.890 1.00 80.44 149 ARG A CA 1
ATOM 1186 C C . ARG A 1 149 ? -2.024 -6.592 15.773 1.00 80.44 149 ARG A C 1
ATOM 1188 O O . ARG A 1 149 ? -2.297 -6.955 16.910 1.00 80.44 149 ARG A O 1
ATOM 1195 N N . THR A 1 150 ? -2.461 -5.444 15.263 1.00 80.81 150 THR A N 1
ATOM 1196 C CA . THR A 1 150 ? -3.360 -4.545 16.002 1.00 80.81 150 THR A CA 1
ATOM 1197 C C . THR A 1 150 ? -4.782 -5.090 16.129 1.00 80.81 150 THR A C 1
ATOM 1199 O O . THR A 1 150 ? -5.511 -4.686 17.032 1.00 80.81 150 THR A O 1
ATOM 1202 N N . TRP A 1 151 ? -5.193 -6.036 15.278 1.00 76.88 151 TRP A N 1
ATOM 1203 C CA . TRP A 1 151 ? -6.495 -6.692 15.379 1.00 76.88 151 TRP A CA 1
ATOM 1204 C C . TRP A 1 151 ? -6.439 -7.882 16.338 1.00 76.88 151 TRP A C 1
ATOM 1206 O O . TRP A 1 151 ? -6.481 -9.052 15.951 1.00 76.88 151 TRP A O 1
ATOM 1216 N N . CYS A 1 152 ? -6.341 -7.572 17.628 1.00 74.75 152 CYS A N 1
ATOM 1217 C CA . CYS A 1 152 ? -6.374 -8.575 18.686 1.00 74.75 152 CYS A CA 1
ATOM 1218 C C . CYS A 1 152 ? -7.801 -9.115 18.912 1.00 74.75 152 CYS A C 1
ATOM 1220 O O . CYS A 1 152 ? -8.772 -8.373 18.725 1.00 74.75 152 CYS A O 1
ATOM 1222 N N . PRO A 1 153 ? -7.960 -10.352 19.425 1.00 70.88 153 PRO A N 1
ATOM 1223 C CA . PRO A 1 153 ? -9.266 -10.915 19.781 1.00 70.88 153 PRO A CA 1
ATOM 1224 C C . PRO A 1 153 ? -10.094 -9.992 20.687 1.00 70.88 153 PRO A C 1
ATOM 1226 O O . PRO A 1 153 ? -11.291 -9.822 20.474 1.00 70.88 153 PRO A O 1
ATOM 1229 N N . THR A 1 154 ? -9.435 -9.304 21.621 1.00 69.94 154 THR A N 1
ATOM 1230 C CA . THR A 1 154 ? -10.041 -8.327 22.536 1.00 69.94 154 THR A CA 1
ATOM 1231 C C . THR A 1 154 ? -10.652 -7.125 21.814 1.00 69.94 154 THR A C 1
ATOM 1233 O O . THR A 1 154 ? -11.673 -6.601 22.238 1.00 69.94 154 THR A O 1
ATOM 1236 N N . ILE A 1 155 ? -10.036 -6.685 20.714 1.00 74.44 155 ILE A N 1
ATOM 1237 C CA . ILE A 1 155 ? -10.540 -5.598 19.868 1.00 74.44 155 ILE A CA 1
ATOM 1238 C C . ILE A 1 155 ? -11.670 -6.105 18.975 1.00 74.44 155 ILE A C 1
ATOM 1240 O O . ILE A 1 155 ? -12.695 -5.442 18.836 1.00 74.44 155 ILE A O 1
ATOM 1244 N N . SER A 1 156 ? -11.501 -7.300 18.408 1.00 75.94 156 SER A N 1
ATOM 1245 C CA . SER A 1 156 ? -12.510 -7.919 17.549 1.00 75.94 156 SER A CA 1
ATOM 1246 C C . SER A 1 156 ? -13.835 -8.159 18.281 1.00 75.94 156 SER A C 1
ATOM 1248 O O . SER A 1 156 ? -14.891 -7.958 17.689 1.00 75.94 156 SER A O 1
ATOM 1250 N N . ALA A 1 157 ? -13.785 -8.508 19.574 1.00 75.50 157 ALA A N 1
ATOM 1251 C CA . ALA A 1 157 ? -14.966 -8.707 20.409 1.00 75.50 157 ALA A CA 1
ATOM 1252 C C . ALA A 1 157 ? -15.798 -7.421 20.520 1.00 75.50 157 ALA A C 1
ATOM 1254 O O . ALA A 1 157 ? -16.991 -7.450 20.251 1.00 75.50 157 ALA A O 1
ATOM 1255 N N . ILE A 1 158 ? -15.148 -6.272 20.755 1.00 75.88 158 ILE A N 1
ATOM 1256 C CA . ILE A 1 158 ? -15.816 -4.961 20.856 1.00 75.88 158 ILE A CA 1
ATOM 1257 C C . ILE A 1 158 ? -16.586 -4.621 19.572 1.00 75.88 158 ILE A C 1
ATOM 1259 O O . ILE A 1 158 ? -17.668 -4.046 19.631 1.00 75.88 158 ILE A O 1
ATOM 1263 N N . PHE A 1 159 ? -16.035 -4.952 18.401 1.00 78.06 159 PHE A N 1
ATOM 1264 C CA . PHE A 1 159 ? -16.719 -4.707 17.130 1.00 78.06 159 PHE A CA 1
ATOM 1265 C C . PHE A 1 159 ? -17.818 -5.730 16.845 1.00 78.06 159 PHE A C 1
ATOM 1267 O O . PHE A 1 159 ? -18.841 -5.366 16.268 1.00 78.06 159 PHE A O 1
ATOM 1274 N N . ARG A 1 160 ? -17.635 -6.983 17.268 1.00 77.75 160 ARG A N 1
ATOM 1275 C CA . ARG A 1 160 ? -18.621 -8.050 17.087 1.00 77.75 160 ARG A CA 1
ATOM 1276 C C . ARG A 1 160 ? -19.853 -7.867 17.969 1.00 77.75 160 ARG A C 1
ATOM 1278 O O . ARG A 1 160 ? -20.955 -8.117 17.498 1.00 77.75 160 ARG A O 1
ATOM 1285 N N . ASP A 1 161 ? -19.672 -7.337 19.177 1.00 78.06 161 ASP A N 1
ATOM 1286 C CA . ASP A 1 161 ? -20.766 -6.944 20.076 1.00 78.06 161 ASP A CA 1
ATOM 1287 C C . ASP A 1 161 ? -21.681 -5.874 19.443 1.00 78.06 161 ASP A C 1
ATOM 1289 O O . ASP A 1 161 ? -22.821 -5.685 19.858 1.00 78.06 161 ASP A O 1
ATOM 1293 N N . ILE A 1 162 ? -21.185 -5.163 18.423 1.00 78.31 162 ILE A N 1
ATOM 1294 C CA . ILE A 1 162 ? -21.894 -4.094 17.711 1.00 78.31 162 ILE A CA 1
ATOM 1295 C C . ILE A 1 162 ? -22.457 -4.580 16.366 1.00 78.31 162 ILE A C 1
ATOM 1297 O O . ILE A 1 162 ? -23.505 -4.103 15.915 1.00 78.31 162 ILE A O 1
ATOM 1301 N N . ASP A 1 163 ? -21.741 -5.476 15.686 1.00 75.06 163 ASP A N 1
ATOM 1302 C CA . ASP A 1 163 ? -22.171 -6.100 14.437 1.00 75.06 163 ASP A CA 1
ATOM 1303 C C . ASP A 1 163 ? -21.500 -7.470 14.253 1.00 75.06 163 ASP A C 1
ATOM 1305 O O . ASP A 1 163 ? -20.280 -7.574 14.101 1.00 75.06 163 ASP A O 1
ATOM 1309 N N . GLU A 1 164 ? -22.302 -8.534 14.204 1.00 76.56 164 GLU A N 1
ATOM 1310 C CA . GLU A 1 164 ? -21.811 -9.912 14.070 1.00 76.56 164 GLU A CA 1
ATOM 1311 C C . GLU A 1 164 ? -21.074 -10.178 12.750 1.00 76.56 164 GLU A C 1
ATOM 1313 O O . GLU A 1 164 ? -20.349 -11.167 12.630 1.00 76.56 164 GLU A O 1
ATOM 1318 N N . ARG A 1 165 ? -21.235 -9.298 11.753 1.00 78.62 165 ARG A N 1
ATOM 1319 C CA . ARG A 1 165 ? -20.590 -9.418 10.438 1.00 78.62 165 ARG A CA 1
ATOM 1320 C C . ARG A 1 165 ? -19.084 -9.154 10.478 1.00 78.62 165 ARG A C 1
ATOM 1322 O O . ARG A 1 165 ? -18.399 -9.454 9.498 1.00 78.62 165 ARG A O 1
ATOM 1329 N N . PHE A 1 166 ? -18.553 -8.576 11.559 1.00 77.31 166 PHE A N 1
ATOM 1330 C CA . PHE A 1 166 ? -17.118 -8.325 11.678 1.00 77.31 166 PHE A CA 1
ATOM 1331 C C . PHE A 1 166 ? -16.336 -9.605 12.023 1.00 77.31 166 PHE A C 1
ATOM 1333 O O . PHE A 1 166 ? -16.747 -10.379 12.889 1.00 77.31 166 PHE A O 1
ATOM 1340 N N . PRO A 1 167 ? -15.179 -9.840 11.375 1.00 75.44 167 PRO A N 1
ATOM 1341 C CA . PRO A 1 167 ? -14.403 -11.056 11.584 1.00 75.44 167 PRO A CA 1
ATOM 1342 C C . PRO A 1 167 ? -13.700 -11.062 12.948 1.00 75.44 167 PRO A C 1
ATOM 1344 O O . PRO A 1 167 ? -13.070 -10.081 13.352 1.00 75.44 167 PRO A O 1
ATOM 1347 N N . MET A 1 168 ? -13.733 -12.215 13.623 1.00 71.62 168 MET A N 1
ATOM 1348 C CA . MET A 1 168 ? -13.039 -12.422 14.901 1.00 71.62 168 MET A CA 1
ATOM 1349 C C . MET A 1 168 ? -11.514 -12.469 14.722 1.00 71.62 168 MET A C 1
ATOM 1351 O O . MET A 1 168 ? -10.769 -11.932 15.538 1.00 71.62 168 MET A O 1
ATOM 135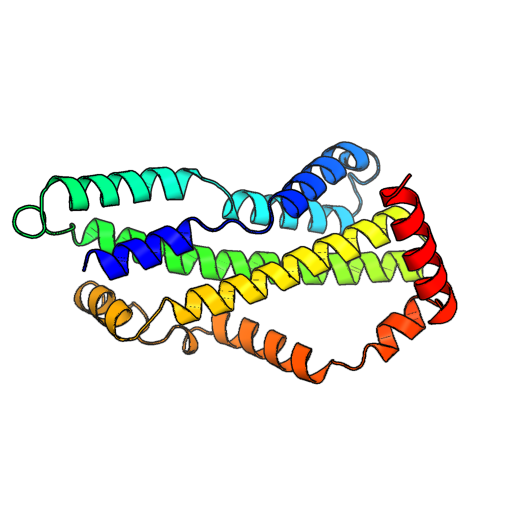5 N N . LYS A 1 169 ? -11.033 -13.044 13.614 1.00 73.31 169 LYS A N 1
ATOM 1356 C CA . LYS A 1 169 ? -9.629 -12.969 13.196 1.00 73.31 169 LYS A CA 1
ATOM 1357 C C . LYS A 1 169 ? -9.546 -12.448 11.767 1.00 73.31 169 LYS A C 1
ATOM 1359 O O . LYS A 1 169 ? -10.223 -12.948 10.872 1.00 73.31 169 LYS A O 1
ATOM 1364 N N . LEU A 1 170 ? -8.667 -11.477 11.517 1.00 70.44 170 LEU A N 1
ATOM 1365 C CA . LEU A 1 170 ? -8.428 -10.983 10.153 1.00 70.44 170 LEU A CA 1
ATOM 1366 C C . LEU A 1 170 ? -7.823 -12.055 9.240 1.00 70.44 170 LEU A C 1
ATOM 1368 O O . LEU A 1 170 ? -8.006 -11.981 8.029 1.00 70.44 170 LEU A O 1
ATOM 1372 N N . SER A 1 171 ? -7.176 -13.079 9.807 1.00 68.25 171 SER A N 1
ATOM 1373 C CA . SER A 1 171 ? -6.681 -14.252 9.080 1.00 68.25 171 SER A CA 1
ATOM 1374 C C . SER A 1 171 ? -7.767 -15.018 8.329 1.00 68.25 171 SER A C 1
ATOM 1376 O O . SER A 1 171 ? -7.451 -15.747 7.393 1.00 68.25 171 SER A O 1
ATOM 1378 N N . ASP A 1 172 ? -9.034 -14.867 8.718 1.00 71.06 172 ASP A N 1
ATOM 1379 C CA . ASP A 1 172 ? -10.150 -15.573 8.089 1.00 71.06 172 ASP A CA 1
ATOM 1380 C C . ASP A 1 172 ? -10.580 -14.896 6.783 1.00 71.06 172 ASP A C 1
ATOM 1382 O O . ASP A 1 172 ? -11.130 -15.546 5.890 1.00 71.06 172 ASP A O 1
ATOM 1386 N N . LEU A 1 173 ? -10.238 -13.614 6.610 1.00 75.88 173 LEU A N 1
ATOM 1387 C CA . LEU A 1 173 ? -10.500 -12.874 5.385 1.00 75.88 173 LEU A CA 1
ATOM 1388 C C . LEU A 1 173 ? -9.613 -13.380 4.246 1.00 75.88 173 LEU A C 1
ATOM 1390 O O . LEU A 1 173 ? -8.383 -13.398 4.333 1.00 75.88 173 LEU A O 1
ATOM 1394 N N . ALA A 1 174 ? -10.240 -13.684 3.109 1.00 73.31 174 ALA A N 1
ATOM 1395 C CA . ALA A 1 174 ? -9.540 -14.126 1.903 1.00 73.31 174 ALA A CA 1
ATOM 1396 C C . ALA A 1 174 ? -8.467 -13.126 1.426 1.00 73.31 174 ALA A C 1
ATOM 1398 O O . ALA A 1 174 ? -7.455 -13.527 0.859 1.00 73.31 174 ALA A O 1
ATOM 1399 N N . VAL A 1 175 ? -8.671 -11.830 1.681 1.00 72.81 175 VAL A N 1
ATOM 1400 C CA . VAL A 1 175 ? -7.711 -10.752 1.390 1.00 72.81 175 VAL A CA 1
ATOM 1401 C C . VAL A 1 175 ? -6.397 -10.967 2.136 1.00 72.81 175 VAL A C 1
ATOM 1403 O O . VAL A 1 175 ? -5.330 -10.992 1.530 1.00 72.81 175 VAL A O 1
ATOM 1406 N N . VAL A 1 176 ? -6.485 -11.184 3.447 1.00 71.62 176 VAL A N 1
ATOM 1407 C CA . VAL A 1 176 ? -5.325 -11.343 4.329 1.00 71.62 176 VAL A CA 1
ATOM 1408 C C . VAL A 1 176 ? -4.632 -12.671 4.052 1.00 71.62 176 VAL A C 1
ATOM 1410 O O . VAL A 1 176 ? -3.409 -12.701 3.961 1.00 71.62 176 VAL A O 1
ATOM 1413 N N . LYS A 1 177 ? -5.391 -13.748 3.794 1.00 74.25 177 LYS A N 1
ATOM 1414 C CA . LYS A 1 177 ? -4.830 -15.038 3.351 1.00 74.25 177 LYS A CA 1
ATOM 1415 C C . LYS A 1 177 ? -3.984 -14.884 2.087 1.00 74.25 177 LYS A C 1
ATOM 1417 O O . LYS A 1 177 ? -2.852 -15.355 2.048 1.00 74.25 177 LYS A O 1
ATOM 1422 N N . ARG A 1 178 ? -4.498 -14.173 1.074 1.00 74.44 178 ARG A N 1
ATOM 1423 C CA . ARG A 1 178 ? -3.754 -13.903 -0.166 1.00 74.44 178 ARG A CA 1
ATOM 1424 C C . ARG A 1 178 ? -2.488 -13.089 0.084 1.00 74.44 178 ARG A C 1
ATOM 1426 O O . ARG A 1 178 ? -1.468 -13.384 -0.520 1.00 74.44 178 ARG A O 1
ATOM 1433 N N . MET A 1 179 ? -2.526 -12.097 0.970 1.00 70.12 179 MET A N 1
ATOM 1434 C CA . MET A 1 179 ? -1.342 -11.288 1.284 1.00 70.12 179 MET A CA 1
ATOM 1435 C C . MET A 1 179 ? -0.294 -12.060 2.103 1.00 70.12 179 MET A C 1
ATOM 1437 O O . MET A 1 179 ? 0.901 -11.904 1.853 1.00 70.12 179 MET A O 1
ATOM 1441 N N . LYS A 1 180 ? -0.723 -12.947 3.012 1.00 68.00 180 LYS A N 1
ATOM 1442 C CA . LYS A 1 180 ? 0.164 -13.843 3.773 1.00 68.00 180 LYS A CA 1
ATOM 1443 C C . LYS A 1 180 ? 0.884 -14.853 2.900 1.00 68.00 180 LYS A C 1
ATOM 1445 O O . LYS A 1 180 ? 2.102 -14.940 2.995 1.00 68.00 180 LYS A O 1
ATOM 1450 N N . LEU A 1 181 ? 0.156 -15.529 2.009 1.00 61.66 181 LEU A N 1
ATOM 1451 C CA . LEU A 1 181 ? 0.738 -16.470 1.044 1.00 61.66 181 LEU A CA 1
ATOM 1452 C C . LEU A 1 181 ? 1.899 -15.830 0.276 1.00 61.66 181 LEU A C 1
ATOM 1454 O O . LEU A 1 181 ? 2.929 -16.457 0.057 1.00 61.66 181 LEU A O 1
ATOM 1458 N N . ILE A 1 182 ? 1.773 -14.552 -0.088 1.00 60.09 182 ILE A N 1
ATOM 1459 C CA . ILE A 1 182 ? 2.839 -13.870 -0.819 1.00 60.09 182 ILE A CA 1
ATOM 1460 C C . ILE A 1 182 ? 4.010 -13.475 0.097 1.00 60.09 182 ILE A C 1
ATOM 1462 O O . ILE A 1 182 ? 5.167 -13.551 -0.316 1.00 60.09 182 ILE A O 1
ATOM 1466 N N . SER A 1 183 ? 3.743 -13.096 1.350 1.00 57.69 183 SER A N 1
ATOM 1467 C CA . SER A 1 183 ? 4.795 -12.827 2.339 1.00 57.69 183 SER A CA 1
ATOM 1468 C C . SER A 1 183 ? 5.594 -14.084 2.707 1.00 57.69 183 SER A C 1
ATOM 1470 O O . SER A 1 183 ? 6.814 -14.001 2.838 1.00 57.69 183 SER A O 1
ATOM 1472 N N . GLU A 1 184 ? 4.933 -15.232 2.849 1.00 58.19 184 GLU A N 1
ATOM 1473 C CA . GLU A 1 184 ? 5.562 -16.530 3.123 1.00 58.19 184 GLU A CA 1
ATOM 1474 C C . GLU A 1 184 ? 6.385 -17.007 1.925 1.00 58.19 184 GLU A C 1
ATOM 1476 O O . GLU A 1 184 ? 7.550 -17.368 2.088 1.00 58.19 184 GLU A O 1
ATOM 1481 N N . ASN A 1 185 ? 5.855 -16.868 0.706 1.00 54.44 185 ASN A N 1
ATOM 1482 C CA . ASN A 1 185 ? 6.613 -17.151 -0.511 1.00 54.44 185 ASN A CA 1
ATOM 1483 C C . ASN A 1 185 ? 7.870 -16.276 -0.626 1.00 54.44 185 ASN A C 1
ATOM 1485 O O . ASN A 1 185 ? 8.905 -16.780 -1.039 1.00 54.44 185 ASN A O 1
ATOM 1489 N N . ARG A 1 186 ? 7.836 -15.004 -0.198 1.00 51.56 186 ARG A N 1
ATOM 1490 C CA . ARG A 1 186 ? 9.022 -14.123 -0.180 1.00 51.56 186 ARG A CA 1
ATOM 1491 C C . ARG A 1 186 ? 10.112 -14.600 0.788 1.00 51.56 186 ARG A C 1
ATOM 1493 O O . ARG A 1 186 ? 11.285 -14.450 0.471 1.00 51.56 186 ARG A O 1
ATOM 1500 N N . LYS A 1 187 ? 9.746 -15.167 1.945 1.00 52.09 187 LYS A N 1
ATOM 1501 C CA . LYS A 1 187 ? 10.722 -15.757 2.883 1.00 52.09 187 LYS A CA 1
ATOM 1502 C C . LYS A 1 187 ? 11.395 -16.997 2.291 1.00 52.09 187 LYS A C 1
ATOM 1504 O O . LYS A 1 187 ? 12.573 -17.217 2.541 1.00 52.09 187 LYS A O 1
ATOM 1509 N N . ASN A 1 188 ? 10.663 -17.746 1.469 1.00 47.88 188 ASN A N 1
ATOM 1510 C CA . ASN A 1 188 ? 11.178 -18.920 0.766 1.00 47.88 188 ASN A CA 1
ATOM 1511 C C . ASN A 1 188 ? 11.962 -18.551 -0.513 1.00 47.88 188 ASN A C 1
ATOM 1513 O O . ASN A 1 188 ? 12.868 -19.275 -0.905 1.00 47.88 188 ASN A O 1
ATOM 1517 N N . LEU A 1 189 ? 11.671 -17.396 -1.127 1.00 47.62 189 LEU A N 1
ATOM 1518 C CA . LEU A 1 189 ? 12.365 -16.808 -2.285 1.00 47.62 189 LEU A CA 1
ATOM 1519 C C . LEU A 1 189 ? 13.607 -15.981 -1.909 1.00 47.62 189 LEU A C 1
ATOM 1521 O O . LEU A 1 189 ? 14.052 -15.146 -2.692 1.00 47.62 189 LEU A O 1
ATOM 1525 N N . ALA A 1 190 ? 14.235 -16.250 -0.762 1.00 44.44 190 ALA A N 1
ATOM 1526 C CA . ALA A 1 190 ? 15.570 -15.744 -0.423 1.00 44.44 190 ALA A CA 1
ATOM 1527 C C . ALA A 1 190 ? 16.691 -16.278 -1.356 1.00 44.44 190 ALA A C 1
ATOM 1529 O O . ALA A 1 190 ? 17.860 -16.300 -0.989 1.00 44.44 190 ALA A O 1
ATOM 1530 N N . GLY A 1 191 ? 16.352 -16.701 -2.575 1.00 47.06 191 GLY A N 1
ATOM 1531 C CA . GLY A 1 191 ? 17.272 -16.905 -3.680 1.00 47.06 191 GLY A CA 1
ATOM 1532 C C . GLY A 1 191 ? 17.272 -15.671 -4.576 1.00 47.06 191 GLY A C 1
ATOM 1533 O O . GLY A 1 191 ? 16.617 -15.654 -5.612 1.00 47.06 191 GLY A O 1
ATOM 1534 N N . ASN A 1 192 ? 18.065 -14.656 -4.219 1.00 49.97 192 ASN A N 1
ATOM 1535 C CA . ASN A 1 192 ? 18.368 -13.481 -5.056 1.00 49.97 192 ASN A CA 1
ATOM 1536 C C . ASN A 1 192 ? 18.988 -13.836 -6.434 1.00 49.97 192 ASN A C 1
ATOM 1538 O O . ASN A 1 192 ? 19.291 -12.950 -7.228 1.00 49.97 192 ASN A O 1
ATOM 1542 N N . CYS A 1 193 ? 19.188 -15.119 -6.741 1.00 51.03 193 CYS A N 1
ATOM 1543 C CA . CYS A 1 193 ? 19.909 -15.610 -7.908 1.00 51.03 193 CYS A CA 1
ATOM 1544 C C . CYS A 1 193 ? 19.246 -15.270 -9.252 1.00 51.03 193 CYS A C 1
ATOM 1546 O O . CYS A 1 193 ? 19.960 -15.031 -10.222 1.00 51.03 193 CYS A O 1
ATOM 1548 N N . GLU A 1 194 ? 17.916 -15.227 -9.347 1.00 51.53 194 GLU A N 1
ATOM 1549 C CA . GLU A 1 194 ? 17.236 -14.983 -10.633 1.00 51.53 194 GLU A CA 1
ATOM 1550 C C . GLU A 1 194 ? 17.234 -13.502 -11.027 1.00 51.53 194 GLU A C 1
ATOM 1552 O O . GLU A 1 194 ? 17.519 -13.166 -12.175 1.00 51.53 194 GLU A O 1
ATOM 1557 N N . ILE A 1 195 ? 17.019 -12.602 -10.062 1.00 51.41 195 ILE A N 1
ATOM 1558 C CA . ILE A 1 195 ? 17.089 -11.150 -10.287 1.00 51.41 195 ILE A CA 1
ATOM 1559 C C . ILE A 1 195 ? 18.538 -10.725 -10.583 1.00 51.41 195 ILE A C 1
ATOM 1561 O O . ILE A 1 195 ? 18.767 -9.920 -11.483 1.00 51.41 195 ILE A O 1
ATOM 1565 N N . MET A 1 196 ? 19.525 -11.325 -9.903 1.00 49.62 196 MET A N 1
ATOM 1566 C CA . MET A 1 196 ? 20.957 -11.108 -10.170 1.00 49.62 196 MET A CA 1
ATOM 1567 C C . MET A 1 196 ? 21.359 -11.556 -11.584 1.00 49.62 196 MET A C 1
ATOM 1569 O O . MET A 1 196 ? 22.099 -10.853 -12.269 1.00 49.62 196 MET A O 1
ATOM 1573 N N . ARG A 1 197 ? 20.82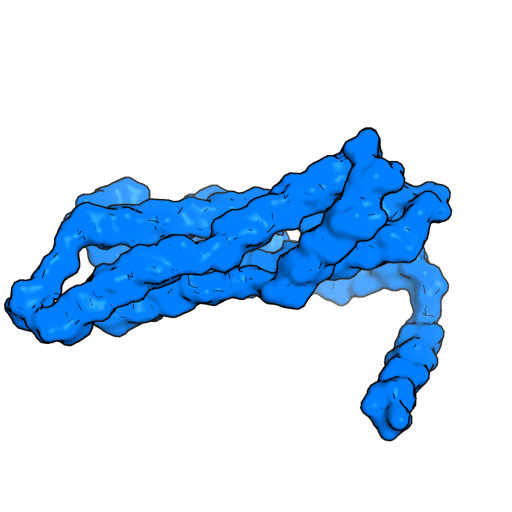3 -12.690 -12.063 1.00 53.00 197 ARG A N 1
ATOM 1574 C CA . ARG A 1 197 ? 21.039 -13.158 -13.444 1.00 53.00 197 ARG A CA 1
ATOM 1575 C C . ARG A 1 197 ? 20.431 -12.214 -14.483 1.00 53.00 197 ARG A C 1
ATOM 1577 O O . ARG A 1 197 ? 21.071 -11.957 -15.499 1.00 53.00 197 ARG A O 1
ATOM 1584 N N . LEU A 1 198 ? 19.230 -11.689 -14.232 1.00 50.41 198 LEU A N 1
ATOM 1585 C CA . LEU A 1 198 ? 18.541 -10.763 -15.143 1.00 50.41 198 LEU A CA 1
ATOM 1586 C C . LEU A 1 198 ? 19.231 -9.397 -15.230 1.00 50.41 198 LEU A C 1
ATOM 1588 O O . LEU A 1 198 ? 19.280 -8.792 -16.298 1.00 50.41 198 LEU A O 1
ATOM 1592 N N . LEU A 1 199 ? 19.797 -8.926 -14.120 1.00 51.69 199 LEU A N 1
ATOM 1593 C CA . LEU A 1 199 ? 20.449 -7.623 -14.038 1.00 51.69 199 LEU A CA 1
ATOM 1594 C C . LEU A 1 199 ? 21.877 -7.603 -14.617 1.00 51.69 199 LEU A C 1
ATOM 1596 O O . LEU A 1 199 ? 22.429 -6.519 -14.776 1.00 51.69 199 LEU A O 1
ATOM 1600 N N . LYS A 1 200 ? 22.474 -8.758 -14.964 1.00 52.38 200 LYS A N 1
ATOM 1601 C CA . LYS A 1 200 ? 23.854 -8.885 -15.497 1.00 52.38 200 LYS A CA 1
ATOM 1602 C C . LYS A 1 200 ? 24.930 -8.134 -14.689 1.00 52.38 200 LYS A C 1
ATOM 1604 O O . LYS A 1 200 ? 26.011 -7.860 -15.210 1.00 52.38 200 LYS A O 1
ATOM 1609 N N . PHE A 1 201 ? 24.666 -7.795 -13.432 1.00 51.72 201 PHE A N 1
ATOM 1610 C CA . PHE A 1 201 ? 25.672 -7.206 -12.559 1.00 51.72 201 PHE A CA 1
ATOM 1611 C C . PHE A 1 201 ? 26.421 -8.339 -11.859 1.00 51.72 201 PHE A C 1
ATOM 1613 O O . PHE A 1 201 ? 25.810 -9.185 -11.206 1.00 51.72 201 PHE A O 1
ATOM 1620 N N . SER A 1 202 ? 27.747 -8.370 -12.015 1.00 57.19 202 SER A N 1
ATOM 1621 C CA . SER A 1 202 ? 28.596 -9.125 -11.097 1.00 57.19 202 SER A CA 1
ATOM 1622 C C . SER A 1 202 ? 28.478 -8.495 -9.710 1.00 57.19 202 SER A C 1
ATOM 1624 O O . SER A 1 202 ? 28.293 -7.282 -9.588 1.00 57.19 202 SER A O 1
ATOM 1626 N N . THR A 1 203 ? 28.577 -9.314 -8.665 1.00 57.53 203 THR A N 1
ATOM 1627 C CA . THR A 1 203 ? 28.612 -8.864 -7.262 1.00 57.53 203 THR A CA 1
ATOM 1628 C C . THR A 1 203 ? 29.641 -7.751 -7.047 1.00 57.53 203 THR A C 1
ATOM 1630 O O . THR A 1 203 ? 29.356 -6.774 -6.366 1.00 57.53 203 THR A O 1
ATOM 1633 N N . GLU A 1 204 ? 30.772 -7.844 -7.743 1.00 59.53 204 GLU A N 1
ATOM 1634 C CA . GLU A 1 204 ? 31.874 -6.877 -7.719 1.00 59.53 204 GLU A CA 1
ATOM 1635 C C . GLU A 1 204 ? 31.451 -5.469 -8.176 1.00 59.53 204 GLU A C 1
ATOM 1637 O O . GLU A 1 204 ? 31.740 -4.486 -7.500 1.00 59.53 204 GLU A O 1
ATOM 1642 N N . LYS A 1 205 ? 30.670 -5.344 -9.260 1.00 59.97 205 LYS A N 1
ATOM 1643 C CA . LYS A 1 205 ? 30.224 -4.028 -9.763 1.00 59.97 205 LYS A CA 1
ATOM 1644 C C . LYS A 1 205 ? 29.223 -3.330 -8.842 1.00 59.97 205 LYS A C 1
ATOM 1646 O O . LYS A 1 205 ? 29.072 -2.112 -8.902 1.00 59.97 205 LYS A O 1
ATOM 1651 N N . ILE A 1 206 ? 28.498 -4.096 -8.029 1.00 59.53 206 ILE A N 1
ATOM 1652 C CA . ILE A 1 206 ? 27.545 -3.551 -7.056 1.00 59.53 206 ILE A CA 1
ATOM 1653 C C . ILE A 1 206 ? 28.294 -3.028 -5.831 1.00 59.53 206 ILE A C 1
ATOM 1655 O O . ILE A 1 206 ? 27.948 -1.962 -5.329 1.00 59.53 206 ILE A O 1
ATOM 1659 N N . GLU A 1 207 ? 29.327 -3.743 -5.381 1.00 64.31 207 GLU A N 1
ATOM 1660 C CA . GLU A 1 207 ? 30.205 -3.294 -4.297 1.00 64.31 207 GLU A CA 1
ATOM 1661 C C . GLU A 1 207 ? 30.962 -2.022 -4.692 1.00 64.31 207 GLU A C 1
ATOM 1663 O O . GLU A 1 207 ? 30.962 -1.057 -3.930 1.00 64.31 207 GLU A O 1
ATOM 1668 N N . GLU A 1 208 ? 31.488 -1.953 -5.917 1.00 66.88 208 GLU A N 1
ATOM 1669 C CA . GLU A 1 208 ? 32.115 -0.739 -6.458 1.00 66.88 208 GLU A CA 1
ATOM 1670 C C . GLU A 1 208 ? 31.146 0.455 -6.483 1.00 66.88 208 GLU A C 1
ATOM 1672 O O . GLU A 1 208 ? 31.485 1.540 -6.011 1.00 66.88 208 GLU A O 1
ATOM 1677 N N . ALA A 1 209 ? 29.910 0.257 -6.955 1.00 63.28 209 ALA A N 1
ATOM 1678 C CA . ALA A 1 209 ? 28.894 1.311 -6.986 1.00 63.28 209 ALA A CA 1
ATOM 1679 C C . ALA A 1 209 ? 28.414 1.732 -5.583 1.00 63.28 209 ALA A C 1
ATOM 1681 O O . ALA A 1 209 ? 28.045 2.891 -5.370 1.00 63.28 209 ALA A O 1
ATOM 1682 N N . HIS A 1 210 ? 28.408 0.808 -4.618 1.00 64.12 210 HIS A N 1
ATOM 1683 C CA . HIS A 1 210 ? 28.114 1.112 -3.219 1.00 64.12 210 HIS A CA 1
ATOM 1684 C C . HIS A 1 210 ? 29.214 1.970 -2.596 1.00 64.12 210 HIS A C 1
ATOM 1686 O O . HIS A 1 210 ? 28.908 3.007 -2.008 1.00 64.12 210 HIS A O 1
ATOM 1692 N N . VAL A 1 211 ? 30.478 1.586 -2.787 1.00 73.38 211 VAL A N 1
ATOM 1693 C CA . VAL A 1 211 ? 31.643 2.343 -2.310 1.00 73.38 211 VAL A CA 1
ATOM 1694 C C . VAL A 1 211 ? 31.684 3.735 -2.950 1.00 73.38 211 VAL A C 1
ATOM 1696 O O . VAL A 1 211 ? 31.914 4.727 -2.258 1.00 73.38 211 VAL A O 1
ATOM 1699 N N . GLU A 1 212 ? 31.385 3.846 -4.246 1.00 70.06 212 GLU A N 1
ATOM 1700 C CA . GLU A 1 212 ? 31.338 5.133 -4.945 1.00 70.06 212 GLU A CA 1
ATOM 1701 C C . GLU A 1 212 ? 30.212 6.045 -4.424 1.00 70.06 212 GLU A C 1
ATOM 1703 O O . GLU A 1 212 ? 30.425 7.242 -4.214 1.00 70.06 212 GLU A O 1
ATOM 1708 N N . ASN A 1 213 ? 29.022 5.500 -4.155 1.00 65.19 213 ASN A N 1
ATOM 1709 C CA . ASN A 1 213 ? 27.923 6.272 -3.565 1.00 65.19 213 ASN A CA 1
ATOM 1710 C C . ASN A 1 213 ? 28.213 6.706 -2.122 1.00 65.19 213 ASN A C 1
ATOM 1712 O O . ASN A 1 213 ? 27.866 7.826 -1.748 1.00 65.19 213 ASN A O 1
ATOM 1716 N N . GLU A 1 214 ? 28.865 5.865 -1.318 1.00 70.81 214 GLU A N 1
ATOM 1717 C CA . GLU A 1 214 ? 29.279 6.232 0.041 1.00 70.81 214 GLU A CA 1
ATOM 1718 C C . GLU A 1 214 ? 30.334 7.345 0.048 1.00 70.81 214 GLU A C 1
ATOM 1720 O O . GLU A 1 214 ? 30.300 8.223 0.912 1.00 70.81 214 GLU A O 1
ATOM 1725 N N . LEU A 1 215 ? 31.246 7.348 -0.927 1.00 67.75 215 LEU A N 1
ATOM 1726 C CA . LEU A 1 215 ? 32.233 8.415 -1.104 1.00 67.75 215 LEU A CA 1
ATOM 1727 C C . LEU A 1 215 ? 31.572 9.741 -1.504 1.00 67.75 215 LEU A C 1
ATOM 1729 O O . LEU A 1 215 ? 31.907 10.785 -0.944 1.00 67.75 215 LEU A O 1
ATOM 1733 N N . ARG A 1 216 ? 30.582 9.705 -2.404 1.00 61.16 216 ARG A N 1
ATOM 1734 C CA . ARG A 1 216 ? 29.822 10.894 -2.840 1.00 61.16 216 ARG A CA 1
ATOM 1735 C C . ARG A 1 216 ? 28.912 11.490 -1.767 1.00 61.16 216 ARG A C 1
ATOM 1737 O O . ARG A 1 216 ? 28.536 12.644 -1.884 1.00 61.16 216 ARG A O 1
ATOM 1744 N N . GLN A 1 217 ? 28.521 10.723 -0.751 1.00 58.03 217 GLN A N 1
ATOM 1745 C CA . GLN A 1 217 ? 27.746 11.245 0.384 1.00 58.03 217 GLN A CA 1
ATOM 1746 C C . GLN A 1 217 ? 28.621 11.886 1.470 1.00 58.03 217 GLN A C 1
ATOM 1748 O O . GLN A 1 217 ? 28.107 12.610 2.320 1.00 58.03 217 GLN A O 1
ATOM 1753 N N . LYS A 1 218 ? 29.925 11.589 1.472 1.00 57.44 218 LYS A N 1
ATOM 1754 C CA . LYS A 1 218 ? 30.903 12.105 2.443 1.00 57.44 218 LYS A CA 1
ATOM 1755 C C . LYS A 1 218 ? 31.719 13.293 1.916 1.00 57.44 218 LYS A C 1
ATOM 1757 O O . LYS A 1 218 ? 32.475 13.871 2.693 1.00 57.44 218 LYS A O 1
ATOM 1762 N N . THR A 1 219 ? 31.587 13.621 0.632 1.00 44.12 219 THR A N 1
ATOM 1763 C CA . THR A 1 219 ? 32.170 14.804 -0.026 1.00 44.12 219 THR A CA 1
ATOM 1764 C C . THR A 1 219 ? 31.089 15.832 -0.308 1.00 44.12 219 THR A C 1
ATOM 1766 O O . THR A 1 219 ? 31.410 17.035 -0.205 1.00 44.12 219 THR A O 1
#

Sequence (219 aa):
MNFALKSIISQLATPINLEAESMCGWLIYKQGGPQRHQKFFGFWRQMSRNVSKFNEMSLVKRLNSVLKKAENSGNSMYKIEASALKFVASEWLKRLFLLEKIAKGAKKCAENALGQLEIAQWINLSLVIFAVSAQIYSDVLKQTLEMERTWCPTISAIFRDIDERFPMKLSDLAVVKRMKLISENRKNLAGNCEIMRLLKFSTEKIEEAHVENELRQKT

Organism: Caenorhabditis remanei (NCBI:txid31234)

Foldseek 3Di:
DLVLLVLLLVLLQDAQDVVLLVVLVVCCVVCCVVCVPPVLVVLSVVLSVLSCVSNDCPVSVVSVVLSVVCVVLDPPGDDRDLVVLLVSLVVLVVSLVSLLVNLVSLVSSLVVLLVCVVVVHPVVSSVSSNVSSVSSNVSSLVSLVSSQVSLALVSQVVNCVSPVPGDSHPCVDPSSVVSVVVVVVVVVVPPCPVVCVSVVDDPVVVVVVVVVVVVVVVD